Protein AF-A0A840UYN5-F1 (afdb_monomer)

Radius of gyration: 24.52 Å; Cα contacts (8 Å, |Δi|>4): 355; chains: 1; bounding box: 63×63×71 Å

Secondary structure (DSSP, 8-state):
---------------HHHHHHHHHTTS-------S------TT---TT--TTSS--HHHHHT--GGGHHHHHHHHHHHT-HHHHHHHHTT---HHHHHHHHHHHHHTT-HHHHHHHHHTS-GGGS-GGGGHHHHHHHHHH-SS--TTHHHHHHHHHTT-S-HHHHHHHHHHTT-HHHHHHHHTTS-GGG--HHHHHHHHHHHHSTTTHHHHHHHHHHHHHTT-S-GGGHHHHHHHHHS-SSPPHHHHHHHHHH-HHHHHHHHHHHHHHHHHHHHHHTT-HHHHHHHHTTS-GGGS-HHHHHHHHHHHHHTT-HHHHHHHHHHHHHHS-SHHHHHHHHHHHHS--

Nearest PDB structures (foldseek):
  5cd6-assembly1_A  TM=5.209E-01  e=1.303E+00  Parabacteroides distasonis ATCC 8503
  4abn-assembly2_B  TM=4.750E-01  e=2.986E+00  Mus musculus
  8amz-assembly1_N  TM=2.221E-01  e=8.970E-01  Spinacia oleracea
  4abn-assembly1_A  TM=4.839E-01  e=9.537E+00  Mus musculus
  7b9v-assembly1_S  TM=2.077E-01  e=3.113E+00  Saccharomyces cerevisiae

Sequence (344 aa):
MPDTRRGITFTLQAPTALVAGALLFCSGCSRKVPEQVESPLPGTSVVIASASGGVDRQRLETMLWQDIAPTAETTLSLGLISEVMAASDGSEASPCRYLRGLLELSSNHPEEASNEWAAIPLEDFPPDFLYAPWRVAESTAKDANRYTEPLTAAVTDNKTSPLVTARWHGGHGAFNRALSAYLKSDPAQWTPHELEQLRVMKLYQPLTSEVTRMVAGALKGGRIPKALQADFLQLLQAPAEPDKEQVTELLKSDPVVARAAVEGARRQLDLRQAFASDRFEDVVAQTRNLDTATATDETVLLAFLASTRTGEKDLASRWAEELLRRKPGSETETWIQNIQQSSP

Structure (mmCIF, N/CA/C/O backbone):
data_AF-A0A840UYN5-F1
#
_entry.id   AF-A0A840UYN5-F1
#
loop_
_atom_site.group_PDB
_atom_site.id
_atom_site.type_symbol
_atom_site.label_atom_id
_atom_site.label_alt_id
_atom_site.label_comp_id
_atom_site.label_asym_id
_atom_site.label_entity_id
_atom_site.label_seq_id
_atom_site.pdbx_PDB_ins_code
_atom_site.Cartn_x
_atom_site.Cartn_y
_atom_site.Cartn_z
_atom_site.occupancy
_atom_site.B_iso_or_equiv
_atom_site.auth_seq_id
_atom_site.auth_comp_id
_atom_site.auth_asym_id
_atom_site.auth_atom_id
_atom_site.pdbx_PDB_model_num
ATOM 1 N N . MET A 1 1 ? -13.144 44.974 -10.035 1.00 31.84 1 MET A N 1
ATOM 2 C CA . MET A 1 1 ? -12.369 44.087 -9.144 1.00 31.84 1 MET A CA 1
ATOM 3 C C . MET A 1 1 ? -12.531 42.675 -9.674 1.00 31.84 1 MET A C 1
ATOM 5 O O . MET A 1 1 ? -13.663 42.210 -9.663 1.00 31.84 1 MET A O 1
ATOM 9 N N . PRO A 1 2 ? -11.497 42.056 -10.266 1.00 28.17 2 PRO A N 1
ATOM 10 C CA . PRO A 1 2 ? -11.631 40.721 -10.822 1.00 28.17 2 PRO A CA 1
ATOM 11 C C . PRO A 1 2 ? -11.416 39.657 -9.742 1.00 28.17 2 PRO A C 1
ATOM 13 O O . PRO A 1 2 ? -10.522 39.760 -8.906 1.00 28.17 2 PRO A O 1
ATOM 16 N N . ASP A 1 3 ? -12.308 38.678 -9.798 1.00 25.08 3 ASP A N 1
ATOM 17 C CA . ASP A 1 3 ? -12.558 37.574 -8.881 1.00 25.08 3 ASP A CA 1
ATOM 18 C C . ASP A 1 3 ? -11.568 36.427 -9.173 1.00 25.08 3 ASP A C 1
ATOM 20 O O . ASP A 1 3 ? -11.586 35.826 -10.250 1.00 25.08 3 ASP A O 1
ATOM 24 N N . THR A 1 4 ? -10.643 36.147 -8.253 1.00 24.56 4 THR A N 1
ATOM 25 C CA . THR A 1 4 ? -9.627 35.088 -8.377 1.00 24.56 4 THR A CA 1
ATOM 26 C C . THR A 1 4 ? -10.181 33.741 -7.911 1.00 24.56 4 THR A C 1
ATOM 28 O O . THR A 1 4 ? -9.805 33.217 -6.865 1.00 24.56 4 THR A O 1
ATOM 31 N N . ARG A 1 5 ? -11.043 33.122 -8.725 1.00 25.53 5 ARG A N 1
ATOM 32 C CA . ARG A 1 5 ? -11.363 31.692 -8.600 1.00 25.53 5 ARG A CA 1
ATOM 33 C C . ARG A 1 5 ? -10.257 30.860 -9.250 1.00 25.53 5 ARG A C 1
ATOM 35 O O . ARG A 1 5 ? -10.289 30.598 -10.448 1.00 25.53 5 ARG A O 1
ATOM 42 N N . ARG A 1 6 ? -9.270 30.428 -8.461 1.00 24.75 6 ARG A N 1
ATOM 43 C CA . ARG A 1 6 ? -8.406 29.296 -8.832 1.00 24.75 6 ARG A CA 1
ATOM 44 C C . ARG A 1 6 ? -9.150 28.007 -8.496 1.00 24.75 6 ARG A C 1
ATOM 46 O O . ARG A 1 6 ? -9.040 27.496 -7.389 1.00 24.75 6 ARG A O 1
ATOM 53 N N . GLY A 1 7 ? -9.947 27.523 -9.446 1.00 21.52 7 GLY A N 1
ATOM 54 C CA . GLY A 1 7 ? -10.425 26.145 -9.428 1.00 21.52 7 GLY A CA 1
ATOM 55 C C . GLY A 1 7 ? -9.232 25.216 -9.624 1.00 21.52 7 GLY A C 1
ATOM 56 O O . GLY A 1 7 ? -8.509 25.340 -10.610 1.00 21.52 7 GLY A O 1
ATOM 57 N N . ILE A 1 8 ? -8.993 24.332 -8.659 1.00 22.98 8 ILE A N 1
ATOM 58 C CA . ILE A 1 8 ? -8.069 23.213 -8.818 1.00 22.98 8 ILE A CA 1
ATOM 59 C C . ILE A 1 8 ? -8.793 22.206 -9.708 1.00 22.98 8 ILE A C 1
ATOM 61 O O . ILE A 1 8 ? -9.722 21.528 -9.277 1.00 22.98 8 ILE A O 1
ATOM 65 N N . THR A 1 9 ? -8.417 22.169 -10.980 1.00 20.95 9 THR A N 1
ATOM 66 C CA . THR A 1 9 ? -8.881 21.163 -11.931 1.00 20.95 9 THR A CA 1
ATOM 67 C C . THR A 1 9 ? -8.265 19.823 -11.527 1.00 20.95 9 THR A C 1
ATOM 69 O O . THR A 1 9 ? -7.068 19.614 -11.709 1.00 20.95 9 THR A O 1
ATOM 72 N N . PHE A 1 10 ? -9.058 18.916 -10.955 1.00 24.14 10 PHE A N 1
ATOM 73 C CA . PHE A 1 10 ? -8.653 17.524 -10.763 1.00 24.14 10 PHE A CA 1
ATOM 74 C C . PHE A 1 10 ? -8.757 16.797 -12.104 1.00 24.14 10 PHE A C 1
ATOM 76 O O . PHE A 1 10 ? -9.784 16.224 -12.456 1.00 24.14 10 PHE A O 1
ATOM 83 N N . THR A 1 11 ? -7.687 16.845 -12.890 1.00 21.36 11 THR A N 1
ATOM 84 C CA . THR A 1 11 ? -7.495 15.896 -13.983 1.00 21.36 11 THR A CA 1
ATOM 85 C C . THR A 1 11 ? -7.096 14.552 -13.385 1.00 21.36 11 THR A C 1
ATOM 87 O O . THR A 1 11 ? -5.939 14.344 -13.026 1.00 21.36 11 THR A O 1
ATOM 90 N N . LEU A 1 12 ? -8.050 13.619 -13.325 1.00 25.14 12 LEU A N 1
ATOM 91 C CA . LEU A 1 12 ? -7.797 12.172 -13.317 1.00 25.14 12 LEU A CA 1
ATOM 92 C C . LEU A 1 12 ? -7.246 11.755 -14.692 1.00 25.14 12 LEU A C 1
ATOM 94 O O . LEU A 1 12 ? -7.850 11.026 -15.466 1.00 25.14 12 LEU A O 1
ATOM 98 N N . GLN A 1 13 ? -6.077 12.289 -15.007 1.00 23.64 13 GLN A N 1
ATOM 99 C CA . GLN A 1 13 ? -5.117 11.713 -15.922 1.00 23.64 13 GLN A CA 1
ATOM 100 C C . GLN A 1 13 ? -3.822 11.796 -15.137 1.00 23.64 13 GLN A C 1
ATOM 102 O O . GLN A 1 13 ? -3.178 12.843 -15.104 1.00 23.64 13 GLN A O 1
ATOM 107 N N . ALA A 1 14 ? -3.462 10.718 -14.439 1.00 28.73 14 ALA A N 1
ATOM 108 C CA . ALA A 1 14 ? -2.056 10.556 -14.117 1.00 28.73 14 ALA A CA 1
ATOM 109 C C . ALA A 1 14 ? -1.340 10.635 -15.472 1.00 28.73 14 ALA A C 1
ATOM 111 O O . ALA A 1 14 ? -1.681 9.833 -16.348 1.00 28.73 14 ALA A O 1
ATOM 112 N N . PRO A 1 15 ? -0.439 11.605 -15.713 1.00 27.06 15 PRO A N 1
ATOM 113 C CA . PRO A 1 15 ? 0.371 11.528 -16.908 1.00 27.06 15 PRO A CA 1
ATOM 114 C C . PRO A 1 15 ? 1.074 10.177 -16.807 1.00 27.06 15 PRO A C 1
ATOM 116 O O . PRO A 1 15 ? 1.688 9.850 -15.803 1.00 27.06 15 PRO A O 1
ATOM 119 N N . THR A 1 16 ? 0.898 9.342 -17.805 1.00 33.91 16 THR A N 1
ATOM 120 C CA . THR A 1 16 ? 1.504 8.017 -18.014 1.00 33.91 16 THR A CA 1
ATOM 121 C C . THR A 1 16 ? 3.008 7.989 -17.695 1.00 33.91 16 THR A C 1
ATOM 123 O O . THR A 1 16 ? 3.512 6.989 -17.192 1.00 33.91 16 THR A O 1
ATOM 126 N N . ALA A 1 17 ? 3.700 9.128 -17.813 1.00 26.16 17 ALA A N 1
ATOM 127 C CA . ALA A 1 17 ? 5.067 9.341 -17.324 1.00 26.16 17 ALA A CA 1
ATOM 128 C C . ALA A 1 17 ? 5.251 9.115 -15.799 1.00 26.16 17 ALA A C 1
ATOM 130 O O . ALA A 1 17 ? 6.277 8.605 -15.351 1.00 26.16 17 ALA A O 1
ATOM 131 N N . LEU A 1 18 ? 4.243 9.442 -14.988 1.00 31.08 18 LEU A N 1
ATOM 132 C CA . LEU A 1 18 ? 4.173 9.207 -13.540 1.00 31.08 18 LEU A CA 1
ATOM 133 C C . LEU A 1 18 ? 3.919 7.723 -13.211 1.00 31.08 18 LEU A C 1
ATOM 135 O O . LEU A 1 18 ? 4.379 7.238 -12.178 1.00 31.08 18 LEU A O 1
ATOM 139 N N . VAL A 1 19 ? 3.245 6.989 -14.108 1.00 33.78 19 VAL A N 1
ATOM 140 C CA . VAL A 1 19 ? 3.043 5.532 -14.014 1.00 33.78 19 VAL A CA 1
ATOM 141 C C . VAL A 1 19 ? 4.345 4.795 -14.323 1.00 33.78 19 VAL A C 1
ATOM 143 O O . VAL A 1 19 ? 4.725 3.914 -13.559 1.00 33.78 19 VAL A O 1
ATOM 146 N N . ALA A 1 20 ? 5.094 5.208 -15.350 1.00 31.33 20 ALA A N 1
ATOM 147 C CA . ALA A 1 20 ? 6.429 4.665 -15.610 1.00 31.33 20 ALA A CA 1
ATOM 148 C C . ALA A 1 20 ? 7.369 4.888 -14.410 1.00 31.33 20 ALA A C 1
ATOM 150 O O . ALA A 1 20 ? 7.979 3.940 -13.926 1.00 31.33 20 ALA A O 1
ATOM 151 N N . GLY A 1 21 ? 7.388 6.094 -13.827 1.00 34.78 21 GLY A N 1
ATOM 152 C CA . GLY A 1 21 ? 8.123 6.357 -12.585 1.00 34.78 21 GLY A CA 1
ATOM 153 C C . GLY A 1 21 ? 7.695 5.451 -11.420 1.00 34.78 21 GLY A C 1
ATOM 154 O O . GLY A 1 21 ? 8.543 4.877 -10.748 1.00 34.78 21 GLY A O 1
ATOM 155 N N . ALA A 1 22 ? 6.391 5.244 -11.206 1.00 38.53 22 ALA A N 1
ATOM 156 C CA . ALA A 1 22 ? 5.867 4.400 -10.124 1.00 38.53 22 ALA A CA 1
ATOM 157 C C . ALA A 1 22 ? 6.196 2.897 -10.266 1.00 38.53 22 ALA A C 1
ATOM 159 O O . ALA A 1 22 ? 6.280 2.181 -9.260 1.00 38.53 22 ALA A O 1
ATOM 160 N N . LEU A 1 23 ? 6.377 2.422 -11.501 1.00 39.91 23 LEU A N 1
ATOM 161 C CA . LEU A 1 23 ? 6.660 1.022 -11.832 1.00 39.91 23 LEU A CA 1
ATOM 162 C C . LEU A 1 23 ? 8.165 0.701 -11.880 1.00 39.91 23 LEU A C 1
ATOM 164 O O . LEU A 1 23 ? 8.542 -0.456 -11.710 1.00 39.91 23 LEU A O 1
ATOM 168 N N . LEU A 1 24 ? 9.026 1.711 -12.047 1.00 40.34 24 LEU A N 1
ATOM 169 C CA . LEU A 1 24 ? 10.481 1.546 -12.139 1.00 40.34 24 LEU A CA 1
ATOM 170 C C . LEU A 1 24 ? 11.203 1.428 -10.788 1.00 40.34 24 LEU A C 1
ATOM 172 O O . LEU A 1 24 ? 12.250 0.794 -10.722 1.00 40.34 24 LEU A O 1
ATOM 176 N N . PHE A 1 25 ? 10.641 1.934 -9.687 1.00 41.25 25 PHE A N 1
ATOM 177 C CA . PHE A 1 25 ? 11.298 1.894 -8.364 1.00 41.25 25 PHE A CA 1
ATOM 178 C C . PHE A 1 25 ? 11.241 0.532 -7.637 1.00 41.25 25 PHE A C 1
ATOM 180 O O . PHE A 1 25 ? 11.624 0.431 -6.471 1.00 41.25 25 PHE A O 1
ATOM 187 N N . CYS A 1 26 ? 10.799 -0.537 -8.306 1.00 33.84 26 CYS A N 1
ATOM 188 C CA . CYS A 1 26 ? 10.602 -1.855 -7.691 1.00 33.84 26 CYS A CA 1
ATOM 189 C C . CYS A 1 26 ? 11.858 -2.745 -7.605 1.00 33.84 26 CYS A C 1
ATOM 191 O O . CYS A 1 26 ? 11.755 -3.848 -7.080 1.00 33.84 26 CYS A O 1
ATOM 193 N N . SER A 1 27 ? 13.045 -2.313 -8.056 1.00 29.09 27 SER A N 1
ATOM 194 C CA . SER A 1 27 ? 14.267 -3.136 -7.939 1.00 29.09 27 SER A CA 1
ATOM 195 C C . SER A 1 27 ? 15.472 -2.310 -7.481 1.00 29.09 27 SER A C 1
ATOM 197 O O . SER A 1 27 ? 16.004 -1.521 -8.253 1.00 29.09 27 SER A O 1
ATOM 199 N N . GLY A 1 28 ? 15.941 -2.496 -6.241 1.00 27.25 28 GLY A N 1
ATOM 200 C CA . GLY A 1 28 ? 17.239 -1.947 -5.828 1.00 27.25 28 GLY A CA 1
ATOM 201 C C . GLY A 1 28 ? 17.453 -1.809 -4.323 1.00 27.25 28 GLY A C 1
ATOM 202 O O . GLY A 1 28 ? 16.774 -1.045 -3.646 1.00 27.25 28 GLY A O 1
ATOM 203 N N . CYS A 1 29 ? 18.429 -2.554 -3.811 1.00 26.95 29 CYS A N 1
ATOM 204 C CA . CYS A 1 29 ? 18.833 -2.634 -2.414 1.00 26.95 29 CYS A CA 1
ATOM 205 C C . CYS A 1 29 ? 19.407 -1.331 -1.823 1.00 26.95 29 CYS A C 1
ATOM 207 O O . CYS A 1 29 ? 20.210 -0.629 -2.430 1.00 26.95 29 CYS A O 1
ATOM 209 N N . SER A 1 30 ? 19.075 -1.130 -0.547 1.00 28.89 30 SER A N 1
ATOM 210 C CA . SER A 1 30 ? 19.711 -0.284 0.470 1.00 28.89 30 SER A CA 1
ATOM 211 C C . SER A 1 30 ? 21.231 -0.078 0.317 1.00 28.89 30 SER A C 1
ATOM 213 O O . SER A 1 30 ? 21.996 -1.038 0.416 1.00 28.89 30 SER A O 1
ATOM 215 N N . ARG A 1 31 ? 21.688 1.184 0.232 1.00 26.89 31 ARG A N 1
ATOM 216 C CA . ARG A 1 31 ? 22.972 1.635 0.807 1.00 26.89 31 ARG A CA 1
ATOM 217 C C . ARG A 1 31 ? 22.986 3.147 1.061 1.00 26.89 31 ARG A C 1
ATOM 219 O O . ARG A 1 31 ? 22.455 3.937 0.292 1.00 26.89 31 ARG A O 1
ATOM 226 N N . LYS A 1 32 ? 23.577 3.518 2.201 1.00 25.03 32 LYS A N 1
ATOM 227 C CA . LYS A 1 32 ? 23.778 4.891 2.688 1.00 25.03 32 LYS A CA 1
ATOM 228 C C . LYS A 1 32 ? 24.563 5.728 1.671 1.00 25.03 32 LYS A C 1
ATOM 230 O O . LYS A 1 32 ? 25.609 5.285 1.212 1.00 25.03 32 LYS A O 1
ATOM 235 N N . VAL A 1 33 ? 24.106 6.953 1.429 1.00 22.95 33 VAL A N 1
ATOM 236 C CA . VAL A 1 33 ? 24.881 8.012 0.768 1.00 22.95 33 VAL A CA 1
ATOM 237 C C . VAL A 1 33 ? 25.783 8.684 1.809 1.00 22.95 33 VAL A C 1
ATOM 239 O O . VAL A 1 33 ? 25.278 9.110 2.851 1.00 22.95 33 VAL A O 1
ATOM 242 N N . PRO A 1 34 ? 27.080 8.857 1.524 1.00 26.42 34 PRO A N 1
ATOM 243 C CA . PRO A 1 34 ? 27.739 10.124 1.761 1.00 26.42 34 PRO A CA 1
ATOM 244 C C . PRO A 1 34 ? 28.054 10.800 0.424 1.00 26.42 34 PRO A C 1
ATOM 246 O O . PRO A 1 34 ? 28.281 10.151 -0.594 1.00 26.42 34 PRO A O 1
ATOM 249 N N . GLU A 1 35 ? 28.002 12.126 0.449 1.00 34.88 35 GLU A N 1
ATOM 250 C CA . GLU A 1 35 ? 28.395 13.015 -0.637 1.00 34.88 35 GLU A CA 1
ATOM 251 C C . GLU A 1 35 ? 29.775 12.649 -1.190 1.00 34.88 35 GLU A C 1
ATOM 253 O O . GLU A 1 35 ? 30.764 12.751 -0.472 1.00 34.88 35 GLU A O 1
ATOM 258 N N . GLN A 1 36 ? 29.824 12.249 -2.460 1.00 25.36 36 GLN A N 1
ATOM 259 C CA . GLN A 1 36 ? 30.768 12.688 -3.494 1.00 25.36 36 GLN A CA 1
ATOM 260 C C . GLN A 1 36 ? 30.516 11.866 -4.765 1.00 25.36 36 GLN A C 1
ATOM 262 O O . GLN A 1 36 ? 30.138 10.698 -4.705 1.00 25.36 36 GLN A O 1
ATOM 267 N N . VAL A 1 37 ? 30.660 12.507 -5.925 1.00 36.03 37 VAL A N 1
ATOM 268 C CA . VAL A 1 37 ? 30.590 11.854 -7.236 1.00 36.03 37 VAL A CA 1
ATOM 269 C C . VAL A 1 37 ? 31.812 10.945 -7.361 1.00 36.03 37 VAL A C 1
ATOM 271 O O . VAL A 1 37 ? 32.874 11.392 -7.778 1.00 36.03 37 VAL A O 1
ATOM 274 N N . GLU A 1 38 ? 31.670 9.679 -6.981 1.00 26.67 38 GLU A N 1
ATOM 275 C CA . GLU A 1 38 ? 32.629 8.624 -7.295 1.00 26.67 38 GLU A CA 1
ATOM 276 C C . GLU A 1 38 ? 31.894 7.408 -7.869 1.00 26.67 38 GLU A C 1
ATOM 278 O O . GLU A 1 38 ? 30.815 7.032 -7.418 1.00 26.67 38 GLU A O 1
ATOM 283 N N . SER A 1 39 ? 32.502 6.874 -8.927 1.00 27.05 39 SER A N 1
ATOM 284 C CA . SER A 1 39 ? 32.197 5.704 -9.756 1.00 27.05 39 SER A CA 1
ATOM 285 C C . SER A 1 39 ? 31.177 4.680 -9.221 1.00 27.05 39 SER A C 1
ATOM 287 O O . SER A 1 39 ? 31.225 4.311 -8.046 1.00 27.05 39 SER A O 1
ATOM 289 N N . PRO A 1 40 ? 30.318 4.108 -10.094 1.00 29.34 40 PRO A N 1
ATOM 290 C CA . PRO A 1 40 ? 29.371 3.074 -9.691 1.00 29.34 40 PRO A CA 1
ATOM 291 C C . PRO A 1 40 ? 30.101 1.877 -9.062 1.00 29.34 40 PRO A C 1
ATOM 293 O O . PRO A 1 40 ? 31.088 1.371 -9.599 1.00 29.34 40 PRO A O 1
ATOM 296 N N . LEU A 1 41 ? 29.602 1.439 -7.902 1.00 27.94 41 LEU A N 1
ATOM 297 C CA . LEU A 1 41 ? 30.060 0.239 -7.201 1.00 27.94 41 LEU A CA 1
ATOM 298 C C . LEU A 1 41 ? 30.049 -0.983 -8.146 1.00 27.94 41 LEU A C 1
ATOM 300 O O . LEU A 1 41 ? 29.126 -1.124 -8.953 1.00 27.94 41 LEU A O 1
ATOM 304 N N . PRO A 1 42 ? 31.012 -1.913 -8.018 1.00 30.62 42 PRO A N 1
ATOM 305 C CA . PRO A 1 42 ? 31.050 -3.115 -8.836 1.00 30.62 42 PRO A CA 1
ATOM 306 C C . PRO A 1 42 ? 29.911 -4.043 -8.396 1.00 30.62 42 PRO A C 1
ATOM 308 O O . PRO A 1 42 ? 29.960 -4.631 -7.316 1.00 30.62 42 PRO A O 1
ATOM 311 N N . GLY A 1 43 ? 28.859 -4.128 -9.211 1.00 33.84 43 GLY A N 1
ATOM 312 C CA . GLY A 1 43 ? 27.726 -5.031 -8.984 1.00 33.84 43 GLY A CA 1
ATOM 313 C C . GLY A 1 43 ? 26.436 -4.659 -9.719 1.00 33.84 43 GLY A C 1
ATOM 314 O O . GLY A 1 43 ? 25.667 -5.552 -10.050 1.00 33.84 43 GLY A O 1
ATOM 315 N N . THR A 1 44 ? 26.215 -3.381 -10.036 1.00 38.34 44 THR A N 1
ATOM 316 C CA . THR A 1 44 ? 25.058 -2.921 -10.825 1.00 38.34 44 THR A CA 1
ATOM 317 C C . THR A 1 44 ? 25.537 -2.581 -12.231 1.00 38.34 44 THR A C 1
ATOM 319 O O . THR A 1 44 ? 26.070 -1.500 -12.480 1.00 38.34 44 THR A O 1
ATOM 322 N N . SER A 1 45 ? 25.429 -3.536 -13.153 1.00 49.66 45 SER A N 1
ATOM 323 C CA . SER A 1 45 ? 25.825 -3.308 -14.543 1.00 49.66 45 SER A CA 1
ATOM 324 C C . SER A 1 45 ? 24.715 -2.545 -15.251 1.00 49.66 45 SER A C 1
ATOM 326 O O . SER A 1 45 ? 23.783 -3.144 -15.770 1.00 49.66 45 SER A O 1
ATOM 328 N N . VAL A 1 46 ? 24.809 -1.217 -15.285 1.00 58.31 46 VAL A N 1
ATOM 329 C CA . VAL A 1 46 ? 23.978 -0.418 -16.190 1.00 58.31 46 VAL A CA 1
ATOM 330 C C . VAL A 1 46 ? 24.286 -0.866 -17.621 1.00 58.31 46 VAL A C 1
ATOM 332 O O . VAL A 1 46 ? 25.406 -0.701 -18.113 1.00 58.31 46 VAL A O 1
ATOM 335 N N . VAL A 1 47 ? 23.291 -1.472 -18.270 1.00 60.47 47 VAL A N 1
ATOM 336 C CA . VAL A 1 47 ? 23.415 -2.156 -19.569 1.00 60.47 47 VAL A CA 1
ATOM 337 C C . VAL A 1 47 ? 23.814 -1.191 -20.696 1.00 60.47 47 VAL A C 1
ATOM 339 O O . VAL A 1 47 ? 24.459 -1.588 -21.662 1.00 60.47 47 VAL A O 1
ATOM 342 N N . ILE A 1 48 ? 23.511 0.099 -20.530 1.00 59.72 48 ILE A N 1
ATOM 343 C CA . ILE A 1 48 ? 23.620 1.143 -21.563 1.00 59.72 48 ILE A CA 1
ATOM 344 C C . ILE A 1 48 ? 25.033 1.753 -21.656 1.00 59.72 48 ILE A C 1
ATOM 346 O O . ILE A 1 48 ? 25.339 2.468 -22.605 1.00 59.72 48 ILE A O 1
ATOM 350 N N . ALA A 1 49 ? 25.943 1.453 -20.724 1.00 52.16 49 ALA A N 1
ATOM 351 C CA . ALA A 1 49 ? 27.301 1.994 -20.772 1.00 52.16 49 ALA A CA 1
ATOM 352 C C . ALA A 1 49 ? 28.241 1.097 -21.602 1.00 52.16 49 ALA A C 1
ATOM 354 O O . ALA A 1 49 ? 28.917 0.218 -21.059 1.00 52.16 49 ALA A O 1
ATOM 355 N N . SER A 1 50 ? 28.308 1.329 -22.917 1.00 46.41 50 SER A N 1
ATOM 356 C CA . SER A 1 50 ? 29.468 0.924 -23.726 1.00 46.41 50 SER A CA 1
ATOM 357 C C . SER A 1 50 ? 30.518 2.046 -23.750 1.00 46.41 50 SER A C 1
ATOM 359 O O . SER A 1 50 ? 30.188 3.230 -23.664 1.00 46.41 50 SER A O 1
ATOM 361 N N . ALA A 1 51 ? 31.802 1.692 -23.876 1.00 41.22 51 ALA A N 1
ATOM 362 C CA . ALA A 1 51 ? 32.933 2.635 -23.890 1.00 41.22 51 ALA A CA 1
ATOM 363 C C . ALA A 1 51 ? 32.903 3.653 -25.058 1.00 41.22 51 ALA A C 1
ATOM 365 O O . 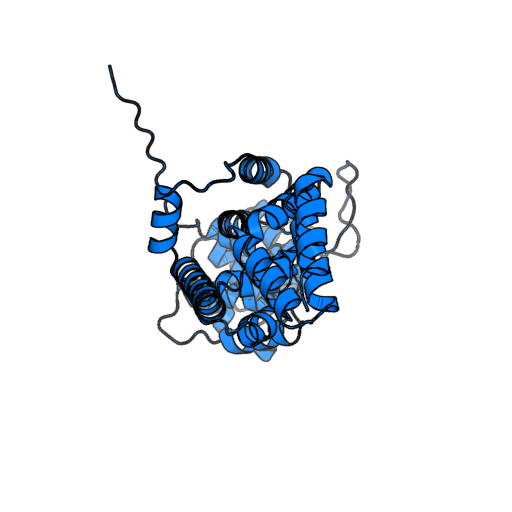ALA A 1 51 ? 33.701 4.586 -25.085 1.00 41.22 51 ALA A O 1
ATOM 366 N N . SER A 1 52 ? 31.985 3.480 -26.013 1.00 42.12 52 SER A N 1
ATOM 367 C CA . SER A 1 52 ? 31.754 4.337 -27.180 1.00 42.12 52 SER A CA 1
ATOM 368 C C . SER A 1 52 ? 30.481 5.192 -27.079 1.00 42.12 52 SER A C 1
ATOM 370 O O . SER A 1 52 ? 30.155 5.893 -28.034 1.00 42.12 52 SER A O 1
ATOM 372 N N . GLY A 1 53 ? 29.763 5.162 -25.949 1.00 51.53 53 GLY A N 1
ATOM 373 C CA . GLY A 1 53 ? 28.565 5.982 -25.724 1.00 51.53 53 GLY A CA 1
ATOM 374 C C . GLY A 1 53 ? 27.303 5.506 -26.457 1.00 51.53 53 GLY A C 1
ATOM 375 O O . GLY A 1 53 ? 26.343 6.264 -26.549 1.00 51.53 53 GLY A O 1
ATOM 376 N N . GLY A 1 54 ? 27.296 4.2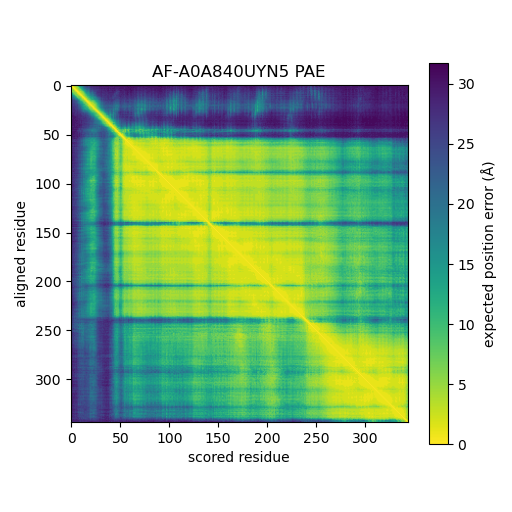76 -26.985 1.00 62.59 54 GLY A N 1
ATOM 377 C CA . GLY A 1 54 ? 26.139 3.674 -27.657 1.00 62.59 54 GLY A CA 1
ATOM 378 C C . GLY A 1 54 ? 25.397 2.651 -26.794 1.00 62.59 54 GLY A C 1
ATOM 379 O O . GLY A 1 54 ? 25.975 2.066 -25.874 1.00 62.59 54 GLY A O 1
ATOM 380 N N . VAL A 1 55 ? 24.133 2.398 -27.140 1.00 76.31 55 VAL A N 1
ATOM 381 C CA . VAL A 1 55 ? 23.313 1.331 -26.552 1.00 76.31 55 VAL A CA 1
ATOM 382 C C . VAL A 1 55 ? 23.840 -0.036 -27.000 1.00 76.31 55 VAL A C 1
ATOM 384 O O . VAL A 1 55 ? 23.971 -0.299 -28.195 1.00 76.31 55 VAL A O 1
ATOM 387 N N . ASP A 1 56 ? 24.133 -0.917 -26.043 1.00 81.31 56 ASP A N 1
ATOM 388 C CA . ASP A 1 56 ? 24.631 -2.267 -26.313 1.00 81.31 56 ASP A CA 1
ATOM 389 C C . ASP A 1 56 ? 23.475 -3.269 -26.454 1.00 81.31 56 ASP A C 1
ATOM 391 O O . ASP A 1 56 ? 22.900 -3.740 -25.468 1.00 81.31 56 ASP A O 1
ATOM 395 N N . ARG A 1 57 ? 23.151 -3.613 -27.705 1.00 83.19 57 ARG A N 1
ATOM 396 C CA . ARG A 1 57 ? 22.117 -4.601 -28.043 1.00 83.19 57 ARG A CA 1
ATOM 397 C C . ARG A 1 57 ? 22.363 -5.963 -27.392 1.00 83.19 57 ARG A C 1
ATOM 399 O O . ARG A 1 57 ? 21.426 -6.556 -26.868 1.00 83.19 57 ARG A O 1
ATOM 406 N N . GLN A 1 58 ? 23.601 -6.455 -27.398 1.00 83.56 58 GLN A N 1
ATOM 407 C CA . GLN A 1 58 ? 23.900 -7.788 -26.877 1.00 83.56 58 GLN A CA 1
ATOM 408 C C . GLN A 1 58 ? 23.637 -7.847 -25.370 1.00 83.56 58 GLN A C 1
ATOM 410 O O . GLN A 1 58 ? 23.077 -8.822 -24.874 1.00 83.56 58 GLN A O 1
ATOM 415 N N . ARG A 1 59 ? 23.980 -6.780 -24.640 1.00 84.44 59 ARG A N 1
ATOM 416 C CA . ARG A 1 59 ? 23.706 -6.716 -23.199 1.00 84.44 59 ARG A CA 1
ATOM 417 C C . ARG A 1 59 ? 22.214 -6.558 -22.894 1.00 84.44 59 ARG A C 1
ATOM 419 O O . ARG A 1 59 ? 21.772 -7.089 -21.880 1.00 84.44 59 ARG A O 1
ATOM 426 N N . LEU A 1 60 ? 21.441 -5.890 -23.758 1.00 86.50 60 LEU A N 1
ATOM 427 C CA . LEU A 1 60 ? 19.975 -5.840 -23.652 1.00 86.50 60 LEU A CA 1
ATOM 428 C C . LEU A 1 60 ? 19.332 -7.217 -23.882 1.00 86.50 60 LEU A C 1
ATOM 430 O O . LEU A 1 60 ? 18.376 -7.564 -23.192 1.00 86.50 60 LEU A O 1
ATOM 434 N N . GLU A 1 61 ? 19.852 -8.011 -24.819 1.00 86.94 61 GLU A N 1
ATOM 435 C CA . GLU A 1 61 ? 19.368 -9.371 -25.106 1.00 86.94 61 GLU A CA 1
ATOM 436 C C . GLU A 1 61 ? 19.697 -10.366 -23.979 1.00 86.94 61 GLU A C 1
ATOM 438 O O . GLU A 1 61 ? 18.932 -11.298 -23.738 1.00 86.94 61 GLU A O 1
ATOM 443 N N . THR A 1 62 ? 20.792 -10.153 -23.242 1.00 88.62 62 THR A N 1
ATOM 444 C CA . THR A 1 62 ? 21.187 -10.987 -22.089 1.00 88.62 62 THR A CA 1
ATOM 445 C C . THR A 1 62 ? 20.841 -10.368 -20.730 1.00 88.62 62 THR A C 1
ATOM 447 O O . THR A 1 62 ? 21.393 -10.781 -19.709 1.00 88.62 62 THR A O 1
ATOM 450 N N . MET A 1 63 ? 19.993 -9.338 -20.706 1.00 90.25 63 MET A N 1
ATOM 451 C CA . MET A 1 63 ? 19.658 -8.590 -19.494 1.00 90.25 63 MET A CA 1
ATOM 452 C C . MET A 1 63 ? 18.914 -9.466 -18.481 1.00 90.25 63 MET A C 1
ATOM 454 O O . MET A 1 63 ? 18.034 -10.246 -18.846 1.00 90.25 63 MET A O 1
ATOM 458 N N . LEU A 1 64 ? 19.225 -9.303 -17.194 1.00 92.56 64 LEU A N 1
ATOM 459 C CA . LEU A 1 64 ? 18.505 -9.971 -16.112 1.00 92.56 64 LEU A CA 1
ATOM 460 C C . LEU A 1 64 ? 17.378 -9.079 -15.578 1.00 92.56 64 LEU A C 1
ATOM 462 O O . LEU A 1 64 ? 17.435 -7.855 -15.661 1.00 92.56 64 LEU A O 1
ATOM 466 N N . TRP A 1 65 ? 16.367 -9.683 -14.948 1.00 92.12 65 TRP A N 1
ATOM 467 C CA . TRP A 1 65 ? 15.231 -8.954 -14.363 1.00 92.12 65 TRP A CA 1
ATOM 468 C C . TRP A 1 65 ? 15.653 -7.832 -13.398 1.00 92.12 65 TRP A C 1
ATOM 470 O O . TRP A 1 65 ? 15.094 -6.739 -13.423 1.00 92.12 65 TRP A O 1
ATOM 480 N N . GLN A 1 66 ? 16.687 -8.071 -12.589 1.00 88.31 66 GLN A N 1
ATOM 481 C CA . GLN A 1 66 ? 17.231 -7.097 -11.634 1.00 88.31 66 GLN A CA 1
ATOM 482 C C . GLN A 1 66 ? 17.864 -5.856 -12.289 1.00 88.31 66 GLN A C 1
ATOM 484 O O . GLN A 1 66 ? 17.994 -4.823 -11.635 1.00 88.31 66 GLN A O 1
ATOM 489 N N . ASP A 1 67 ? 18.237 -5.946 -13.568 1.00 88.50 67 ASP A N 1
ATOM 490 C CA . ASP A 1 67 ? 18.881 -4.860 -14.307 1.00 88.50 67 ASP A CA 1
ATOM 491 C C . ASP A 1 67 ? 17.856 -3.933 -14.983 1.00 88.50 67 ASP A C 1
ATOM 493 O O . ASP A 1 67 ? 18.219 -2.850 -15.439 1.00 88.50 67 ASP A O 1
ATOM 497 N N . ILE A 1 68 ? 16.571 -4.309 -15.027 1.00 90.88 68 ILE A N 1
ATOM 498 C CA . ILE A 1 68 ? 15.514 -3.551 -15.716 1.00 90.88 68 ILE A CA 1
ATOM 499 C C . ILE A 1 68 ? 15.357 -2.147 -15.131 1.00 90.88 68 ILE A C 1
ATOM 501 O O . ILE A 1 68 ? 15.427 -1.168 -15.870 1.00 90.88 68 ILE A O 1
ATOM 505 N N . ALA A 1 69 ? 15.152 -2.036 -13.816 1.00 84.69 69 ALA A N 1
ATOM 506 C CA . ALA A 1 69 ? 14.947 -0.752 -13.146 1.00 84.69 69 ALA A CA 1
ATOM 507 C C . ALA A 1 69 ? 16.116 0.233 -13.355 1.00 84.69 69 ALA A C 1
ATOM 509 O O . ALA A 1 69 ? 15.865 1.328 -13.866 1.00 84.69 69 ALA A O 1
ATOM 510 N N . PRO A 1 70 ? 17.385 -0.127 -13.055 1.00 82.62 70 PRO A N 1
ATOM 511 C CA . PRO A 1 70 ? 18.504 0.793 -13.266 1.00 82.62 70 PRO A CA 1
ATOM 512 C C . PRO A 1 70 ? 18.728 1.116 -14.751 1.00 82.62 70 PRO A C 1
ATOM 514 O O . PRO A 1 70 ? 19.131 2.232 -15.089 1.00 82.62 70 PRO A O 1
ATOM 517 N N . THR A 1 71 ? 18.445 0.171 -15.653 1.00 86.00 71 THR A N 1
ATOM 518 C CA . THR A 1 71 ? 18.544 0.391 -17.104 1.00 86.00 71 THR A CA 1
ATOM 519 C C . THR A 1 71 ? 17.491 1.385 -17.582 1.00 86.00 71 THR A C 1
ATOM 521 O O . THR A 1 71 ? 17.824 2.327 -18.300 1.00 86.00 71 THR A O 1
ATOM 524 N N . ALA A 1 72 ? 16.241 1.244 -17.151 1.00 87.50 72 ALA A N 1
ATOM 525 C CA . ALA A 1 72 ? 15.180 2.181 -17.490 1.00 87.50 72 ALA A CA 1
ATOM 526 C C . ALA A 1 72 ? 15.431 3.580 -16.907 1.00 87.50 72 ALA A C 1
ATOM 528 O O . ALA A 1 72 ? 15.304 4.564 -17.627 1.00 87.50 72 ALA A O 1
ATOM 529 N N . GLU A 1 73 ? 15.853 3.686 -15.643 1.00 82.62 73 GLU A N 1
ATOM 530 C CA . GLU A 1 73 ? 16.204 4.972 -15.023 1.00 82.62 73 GLU A CA 1
ATOM 531 C C . GLU A 1 73 ? 17.326 5.678 -15.799 1.00 82.62 73 GLU A C 1
ATOM 533 O O . GLU A 1 73 ? 17.229 6.866 -16.126 1.00 82.62 73 GLU A O 1
ATOM 538 N N . THR A 1 74 ? 18.368 4.932 -16.174 1.00 82.75 74 THR A N 1
ATOM 539 C CA . THR A 1 74 ? 19.455 5.469 -17.002 1.00 82.75 74 THR A CA 1
ATOM 540 C C . THR A 1 74 ? 18.945 5.890 -18.383 1.00 82.75 74 THR A C 1
ATOM 542 O O . THR A 1 74 ? 19.277 6.974 -18.854 1.00 82.75 74 THR A O 1
ATOM 545 N N . THR A 1 75 ? 18.095 5.076 -19.018 1.00 85.25 75 THR A N 1
ATOM 546 C CA . THR A 1 75 ? 17.495 5.395 -20.326 1.00 85.25 75 THR A CA 1
ATOM 547 C C . THR A 1 75 ? 16.738 6.719 -20.276 1.00 85.25 75 THR A C 1
ATOM 549 O O . THR A 1 75 ? 16.943 7.584 -21.125 1.00 85.25 75 THR A O 1
ATOM 552 N N . LEU A 1 76 ? 15.888 6.894 -19.261 1.00 84.06 76 LEU A N 1
ATOM 553 C CA . LEU A 1 76 ? 15.056 8.083 -19.092 1.00 84.06 76 LEU A CA 1
ATOM 554 C C . LEU A 1 76 ? 15.887 9.326 -18.771 1.00 84.06 76 LEU A C 1
ATOM 556 O O . LEU A 1 76 ? 15.672 10.378 -19.366 1.00 84.06 76 LEU A O 1
ATOM 560 N N . SER A 1 77 ? 16.851 9.210 -17.856 1.00 80.00 77 SER A N 1
ATOM 561 C CA . SER A 1 77 ? 17.707 10.335 -17.450 1.00 80.00 77 SER A CA 1
ATOM 562 C C . SER A 1 77 ? 18.621 10.836 -18.568 1.00 80.00 77 SER A C 1
ATOM 564 O O . SER A 1 77 ? 18.904 12.031 -18.631 1.00 80.00 77 SER A O 1
ATOM 566 N N . LEU A 1 78 ? 19.054 9.945 -19.463 1.00 83.06 78 LEU A N 1
ATOM 567 C CA . LEU A 1 78 ? 19.881 10.291 -20.619 1.00 83.06 78 LEU A CA 1
ATOM 568 C C . LEU A 1 78 ? 19.065 10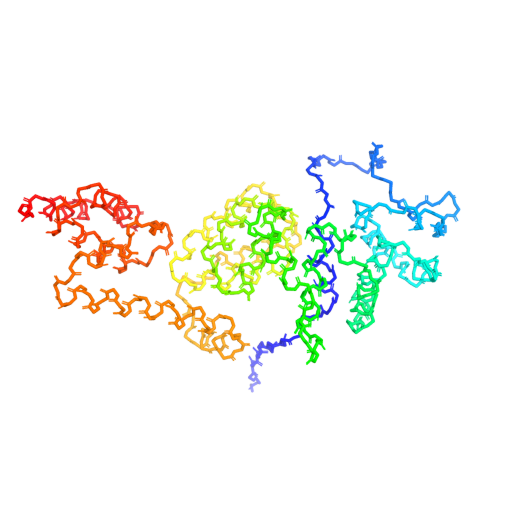.606 -21.883 1.00 83.06 78 LEU A C 1
ATOM 570 O O . LEU A 1 78 ? 19.649 11.006 -22.886 1.00 83.06 78 LEU A O 1
ATOM 574 N N . GLY A 1 79 ? 17.738 10.440 -21.853 1.00 84.31 79 GLY A N 1
ATOM 575 C CA . GLY A 1 79 ? 16.869 10.680 -23.008 1.00 84.31 79 GLY A CA 1
ATOM 576 C C . GLY A 1 79 ? 17.067 9.688 -24.160 1.00 84.31 79 GLY A C 1
ATOM 577 O O . GLY A 1 79 ? 16.821 10.046 -25.304 1.00 84.31 79 GLY A O 1
ATOM 578 N N . LEU A 1 80 ? 17.497 8.456 -23.866 1.00 87.94 80 LEU A N 1
ATOM 579 C CA . LEU A 1 80 ? 17.891 7.435 -24.851 1.00 87.94 80 LEU A CA 1
ATOM 580 C C . LEU A 1 80 ? 16.758 6.464 -25.226 1.00 87.94 80 LEU A C 1
ATOM 582 O O . LEU A 1 80 ? 17.010 5.313 -25.585 1.00 87.94 80 LEU A O 1
ATOM 586 N N . ILE A 1 81 ? 15.498 6.877 -25.061 1.00 87.81 81 ILE A N 1
ATOM 587 C CA . ILE A 1 81 ? 14.338 5.988 -25.242 1.00 87.81 81 ILE A CA 1
ATOM 588 C C . ILE A 1 81 ? 14.340 5.393 -26.654 1.00 87.81 81 ILE A C 1
ATOM 590 O O . ILE A 1 81 ? 14.285 4.175 -26.802 1.00 87.81 81 ILE A O 1
ATOM 594 N N . SER A 1 82 ? 14.459 6.234 -27.683 1.00 88.25 82 SER A N 1
ATOM 595 C CA . SER A 1 82 ? 14.418 5.811 -29.088 1.00 88.25 82 SER A CA 1
ATOM 596 C C . SER A 1 82 ? 15.552 4.846 -29.436 1.00 88.25 82 SER A C 1
ATOM 598 O O . SER A 1 82 ? 15.340 3.862 -30.139 1.00 88.25 82 SER A O 1
ATOM 600 N N . GLU A 1 83 ? 16.754 5.102 -28.927 1.00 88.88 83 GLU A N 1
ATOM 601 C CA . GLU A 1 83 ? 17.945 4.291 -29.156 1.00 88.88 83 GLU A CA 1
ATOM 602 C C . GLU A 1 83 ? 17.827 2.925 -28.480 1.00 88.88 83 GLU A C 1
ATOM 604 O O . GLU A 1 83 ? 18.173 1.910 -29.084 1.00 88.88 83 GLU A O 1
ATOM 609 N N . VAL A 1 84 ? 17.312 2.879 -27.247 1.00 88.81 84 VAL A N 1
ATOM 610 C CA . VAL A 1 84 ? 17.087 1.620 -26.525 1.00 88.81 84 VAL A CA 1
ATOM 611 C C . VAL A 1 84 ? 15.960 0.816 -27.161 1.00 88.81 84 VAL A C 1
ATOM 613 O O . VAL A 1 84 ? 16.114 -0.393 -27.337 1.00 88.81 84 VAL A O 1
ATOM 616 N N . MET A 1 85 ? 14.873 1.463 -27.581 1.00 89.75 85 MET A N 1
ATOM 617 C CA . MET A 1 85 ? 13.783 0.810 -28.311 1.00 89.75 85 MET A CA 1
ATOM 618 C C . MET A 1 85 ? 14.273 0.227 -29.643 1.00 89.75 85 MET A C 1
ATOM 620 O O . MET A 1 85 ? 14.027 -0.942 -29.922 1.00 89.75 85 MET A O 1
ATOM 624 N N . ALA A 1 86 ? 15.058 0.980 -30.421 1.00 88.81 86 ALA A N 1
ATOM 625 C CA . ALA A 1 86 ? 15.626 0.496 -31.680 1.00 88.81 86 ALA A CA 1
ATOM 626 C C . ALA A 1 86 ? 16.640 -0.645 -31.479 1.00 88.81 86 ALA A C 1
ATOM 628 O O . ALA A 1 86 ? 16.661 -1.605 -32.246 1.00 88.81 86 ALA A O 1
ATOM 629 N N . ALA A 1 87 ? 17.487 -0.566 -30.448 1.00 87.31 87 ALA A N 1
ATOM 630 C CA . ALA A 1 87 ? 18.483 -1.598 -30.162 1.00 87.31 87 ALA A CA 1
ATOM 631 C C . ALA A 1 87 ? 17.865 -2.893 -29.615 1.00 87.31 87 ALA A C 1
ATOM 633 O O . ALA A 1 87 ? 18.425 -3.967 -29.825 1.00 87.31 87 ALA A O 1
ATOM 634 N N . SER A 1 88 ? 16.733 -2.792 -28.916 1.00 88.75 88 SER A N 1
ATOM 635 C CA . SER A 1 88 ? 15.990 -3.938 -28.384 1.00 88.75 88 SER A CA 1
ATOM 636 C C . SER A 1 88 ? 14.965 -4.505 -29.365 1.00 88.75 88 SER A C 1
ATOM 638 O O . SER A 1 88 ? 14.348 -5.525 -29.055 1.00 88.75 88 SER A O 1
ATOM 640 N N . ASP A 1 89 ? 14.774 -3.893 -30.536 1.00 86.88 89 ASP A N 1
ATOM 641 C CA . ASP A 1 89 ? 13.806 -4.354 -31.530 1.00 86.88 89 ASP A CA 1
ATOM 642 C C . ASP A 1 89 ? 14.101 -5.794 -31.995 1.00 86.88 89 ASP A C 1
ATOM 644 O O . ASP A 1 89 ? 15.246 -6.194 -32.238 1.00 86.88 89 ASP A O 1
ATOM 648 N N . GLY A 1 90 ? 13.045 -6.607 -32.063 1.00 81.75 90 GLY A N 1
ATOM 649 C CA . GLY A 1 90 ? 13.125 -8.036 -32.378 1.00 81.75 90 GLY A CA 1
ATOM 650 C C . GLY A 1 90 ? 13.732 -8.939 -31.291 1.00 81.75 90 GLY A C 1
ATOM 651 O O . GLY A 1 90 ? 13.848 -10.141 -31.519 1.00 81.75 90 GLY A O 1
ATOM 652 N N . SER A 1 91 ? 14.113 -8.414 -30.119 1.00 87.94 91 SER A N 1
ATOM 653 C CA . SER A 1 91 ? 14.513 -9.257 -28.983 1.00 87.94 91 SER A CA 1
ATOM 654 C C . SER A 1 91 ? 13.315 -10.020 -28.410 1.00 87.94 91 SER A C 1
ATOM 656 O O . SER A 1 91 ? 12.267 -9.433 -28.123 1.00 87.94 91 SER A O 1
ATOM 658 N N . GLU A 1 92 ? 13.501 -11.324 -28.205 1.00 89.81 92 GLU A N 1
ATOM 659 C CA . GLU A 1 92 ? 12.523 -12.221 -27.578 1.00 89.81 92 GLU A CA 1
ATOM 660 C C . GLU A 1 92 ? 12.758 -12.411 -26.072 1.00 89.81 92 GLU A C 1
ATOM 662 O O . GLU A 1 92 ? 11.957 -13.052 -25.396 1.00 89.81 92 GLU A O 1
ATOM 667 N N . ALA A 1 93 ? 13.844 -11.861 -25.520 1.00 92.94 93 ALA A N 1
ATOM 668 C CA . ALA A 1 93 ? 14.175 -12.039 -24.111 1.00 92.94 93 ALA A CA 1
ATOM 669 C C . ALA A 1 93 ? 13.150 -11.333 -23.206 1.00 92.94 93 ALA A C 1
ATOM 671 O O . ALA A 1 93 ? 12.982 -10.114 -23.283 1.00 92.94 93 ALA A O 1
ATOM 672 N N . SER A 1 94 ? 12.514 -12.083 -22.301 1.00 95.75 94 SER A N 1
ATOM 673 C CA . SER A 1 94 ? 11.445 -11.595 -21.416 1.00 95.75 94 SER A CA 1
ATOM 674 C C . SER A 1 94 ? 11.813 -10.317 -20.631 1.00 95.75 94 SER A C 1
ATOM 676 O O . SER A 1 94 ? 11.036 -9.362 -20.677 1.00 95.75 94 SER A O 1
ATOM 678 N N . PRO A 1 95 ? 13.008 -10.190 -20.009 1.00 95.00 95 PRO A N 1
ATOM 679 C CA . PRO A 1 95 ? 13.422 -8.938 -19.363 1.00 95.00 95 PRO A CA 1
ATOM 680 C C . PRO A 1 95 ? 13.520 -7.742 -20.322 1.00 95.00 95 PRO A C 1
ATOM 682 O O . PRO A 1 95 ? 13.174 -6.617 -19.964 1.00 95.00 95 PRO A O 1
ATOM 685 N N . CYS A 1 96 ? 13.980 -7.983 -21.551 1.00 93.94 96 CYS A N 1
ATOM 686 C CA . CYS A 1 96 ? 14.132 -6.965 -22.588 1.00 93.94 96 CYS A CA 1
ATOM 687 C C . CYS A 1 96 ? 12.764 -6.474 -23.081 1.00 93.94 96 CYS A C 1
ATOM 689 O O . CYS A 1 96 ? 12.510 -5.271 -23.099 1.00 93.94 96 CYS A O 1
ATOM 691 N N . ARG A 1 97 ? 11.841 -7.405 -23.361 1.00 95.19 97 ARG A N 1
ATOM 692 C CA . ARG A 1 97 ? 10.431 -7.103 -23.665 1.00 95.19 97 ARG A CA 1
ATOM 693 C C . ARG A 1 97 ? 9.779 -6.304 -22.539 1.00 95.19 97 ARG A C 1
ATOM 695 O O . ARG A 1 97 ? 9.089 -5.316 -22.784 1.00 95.19 97 ARG A O 1
ATOM 702 N N . TYR A 1 98 ? 10.053 -6.680 -21.290 1.00 95.81 98 TYR A N 1
ATOM 703 C CA . TYR A 1 98 ? 9.519 -5.965 -20.141 1.00 95.81 98 TYR A CA 1
ATOM 704 C C . TYR A 1 98 ? 10.011 -4.515 -20.071 1.00 95.81 98 TYR A C 1
ATOM 706 O O . TYR A 1 98 ? 9.204 -3.608 -19.857 1.00 95.81 98 TYR A O 1
ATOM 714 N N . LEU A 1 99 ? 11.312 -4.290 -20.291 1.00 94.69 99 LEU A N 1
ATOM 715 C CA . LEU A 1 99 ? 11.899 -2.953 -20.387 1.00 94.69 99 LEU A CA 1
ATOM 716 C C . LEU A 1 99 ? 11.265 -2.135 -21.517 1.00 94.69 99 LEU A C 1
ATOM 718 O O . LEU A 1 99 ? 10.908 -0.986 -21.270 1.00 94.69 99 LEU A O 1
ATOM 722 N N . ARG A 1 100 ? 11.061 -2.709 -22.712 1.00 94.38 100 ARG A N 1
ATOM 723 C CA . ARG A 1 100 ? 10.354 -2.015 -23.805 1.00 94.38 100 ARG A CA 1
ATOM 724 C C . ARG A 1 100 ? 8.970 -1.552 -23.369 1.00 94.38 100 ARG A C 1
ATOM 726 O O . ARG A 1 100 ? 8.650 -0.381 -23.533 1.00 94.38 100 ARG A O 1
ATOM 733 N N . GLY A 1 101 ? 8.195 -2.412 -22.706 1.00 94.06 101 GLY A N 1
ATOM 734 C CA . GLY A 1 101 ? 6.884 -2.015 -22.187 1.00 94.06 101 GLY A CA 1
ATOM 735 C C . GLY A 1 101 ? 6.945 -0.856 -21.179 1.00 94.06 101 GLY A C 1
ATOM 736 O O . GLY A 1 101 ? 6.111 0.047 -21.218 1.00 94.06 101 GLY A O 1
ATOM 737 N N . LEU A 1 102 ? 7.969 -0.801 -20.319 1.00 93.50 102 LEU A N 1
ATOM 738 C CA . LEU A 1 102 ? 8.182 0.347 -19.423 1.00 93.50 102 LEU A CA 1
ATOM 739 C C . LEU A 1 102 ? 8.524 1.636 -20.184 1.00 93.50 102 LEU A C 1
ATOM 741 O O . LEU A 1 102 ? 8.064 2.716 -19.803 1.00 93.50 102 LEU A O 1
ATOM 745 N N . LEU A 1 103 ? 9.325 1.536 -21.245 1.00 92.12 103 LEU A N 1
ATOM 746 C CA . LEU A 1 103 ? 9.701 2.676 -22.079 1.00 92.12 103 LEU A CA 1
ATOM 747 C C . LEU A 1 103 ? 8.515 3.193 -22.905 1.00 92.12 103 LEU A C 1
ATOM 749 O O . LEU A 1 103 ? 8.320 4.409 -22.983 1.00 92.12 103 LEU A O 1
ATOM 753 N N . GLU A 1 104 ? 7.667 2.307 -23.424 1.00 93.06 104 GLU A N 1
ATOM 754 C CA . GLU A 1 104 ? 6.418 2.684 -24.095 1.00 93.06 104 GLU A CA 1
ATOM 755 C C . GLU A 1 104 ? 5.467 3.408 -23.135 1.00 93.06 104 GLU A C 1
ATOM 757 O O . GLU A 1 104 ? 4.960 4.487 -23.446 1.00 93.06 104 GLU A O 1
ATOM 762 N N . LEU A 1 105 ? 5.314 2.916 -21.898 1.00 89.88 105 LEU A N 1
ATOM 763 C CA . LEU A 1 105 ? 4.547 3.644 -20.880 1.00 89.88 105 LEU A CA 1
ATOM 764 C C . LEU A 1 105 ? 5.106 5.032 -20.593 1.00 89.88 105 LEU A C 1
ATOM 766 O O . LEU A 1 105 ? 4.335 5.983 -20.447 1.00 89.88 105 LEU A O 1
ATOM 770 N N . SER A 1 106 ? 6.430 5.161 -20.507 1.00 86.81 106 SER A N 1
ATOM 771 C CA . SER A 1 106 ? 7.067 6.461 -20.283 1.00 86.81 106 SER A CA 1
ATOM 772 C C . SER A 1 106 ? 6.815 7.439 -21.435 1.00 86.81 106 SER A C 1
ATOM 774 O O . SER A 1 106 ? 6.744 8.646 -21.207 1.00 86.81 106 SER A O 1
ATOM 776 N N . SER A 1 107 ? 6.582 6.902 -22.636 1.00 87.25 107 SER A N 1
ATOM 777 C CA . SER A 1 107 ? 6.242 7.631 -23.860 1.00 87.25 107 SER A CA 1
ATOM 778 C C . SER A 1 107 ? 4.732 7.819 -24.059 1.00 87.25 107 SER A C 1
ATOM 780 O O . SER A 1 107 ? 4.320 8.344 -25.087 1.00 87.25 107 SER A O 1
ATOM 782 N N . ASN A 1 108 ? 3.903 7.460 -23.066 1.00 87.31 108 ASN A N 1
ATOM 783 C CA . ASN A 1 108 ? 2.437 7.518 -23.124 1.00 87.31 108 ASN A CA 1
ATOM 784 C C . ASN A 1 108 ? 1.803 6.588 -24.181 1.00 87.31 108 ASN A C 1
ATOM 786 O O . ASN A 1 108 ? 0.805 6.935 -24.809 1.00 87.31 108 ASN A O 1
ATOM 790 N N . HIS A 1 109 ? 2.349 5.383 -24.326 1.00 90.38 109 HIS A N 1
ATOM 791 C CA . HIS A 1 109 ? 1.858 4.337 -25.228 1.00 90.38 109 HIS A CA 1
ATOM 792 C C . HIS A 1 109 ? 1.427 3.084 -24.432 1.00 90.38 109 HIS A C 1
ATOM 794 O O . HIS A 1 109 ? 2.138 2.076 -24.376 1.00 90.38 109 HIS A O 1
ATOM 800 N N . PRO A 1 110 ? 0.296 3.142 -23.697 1.00 89.12 110 PRO A N 1
ATOM 801 C CA . PRO A 1 110 ? -0.113 2.061 -22.799 1.00 89.12 110 PRO A CA 1
ATOM 802 C C . PRO A 1 110 ? -0.613 0.802 -23.521 1.00 89.12 110 PRO A C 1
ATOM 804 O O . PRO A 1 110 ? -0.539 -0.285 -22.946 1.00 89.12 110 PRO A O 1
ATOM 807 N N . GLU A 1 111 ? -1.108 0.915 -24.756 1.00 90.56 111 GLU A N 1
ATOM 808 C CA . GLU A 1 111 ? -1.530 -0.246 -25.551 1.00 90.56 111 GLU A CA 1
ATOM 809 C C . GLU A 1 111 ? -0.308 -1.030 -26.046 1.00 90.56 111 GLU A C 1
ATOM 811 O O . GLU A 1 111 ? -0.247 -2.251 -25.905 1.00 90.56 111 GLU A O 1
ATOM 816 N N . GLU A 1 112 ? 0.711 -0.324 -26.526 1.00 92.19 112 GLU A N 1
ATOM 817 C CA . GLU A 1 112 ? 2.000 -0.855 -26.958 1.00 92.19 112 GLU A CA 1
ATOM 818 C C . GLU A 1 112 ? 2.730 -1.528 -25.794 1.00 92.19 112 GLU A C 1
ATOM 820 O O . GLU A 1 112 ? 3.175 -2.671 -25.914 1.00 92.19 112 GLU A O 1
ATOM 825 N N . ALA A 1 113 ? 2.749 -0.886 -24.623 1.00 92.19 113 ALA A N 1
ATOM 826 C CA . ALA A 1 113 ? 3.276 -1.496 -23.408 1.00 92.19 113 ALA A CA 1
ATOM 827 C C . ALA A 1 113 ? 2.544 -2.789 -23.023 1.00 92.19 113 ALA A C 1
ATOM 829 O O . ALA A 1 113 ? 3.169 -3.781 -22.639 1.00 92.19 113 ALA A O 1
ATOM 830 N N . SER A 1 114 ? 1.212 -2.794 -23.142 1.00 91.56 114 SER A N 1
ATOM 831 C CA . SER A 1 114 ? 0.399 -3.981 -22.876 1.00 91.56 114 SER A CA 1
ATOM 832 C C . SER A 1 114 ? 0.729 -5.118 -23.847 1.00 91.56 114 SER A C 1
ATOM 834 O O . SER A 1 114 ? 0.870 -6.261 -23.410 1.00 91.56 114 SER A O 1
ATOM 836 N N . ASN A 1 115 ? 0.923 -4.808 -25.133 1.00 92.38 115 ASN A N 1
ATOM 837 C CA . ASN A 1 115 ? 1.301 -5.776 -26.165 1.00 92.38 115 ASN A CA 1
ATOM 838 C C . ASN A 1 115 ? 2.682 -6.389 -25.899 1.00 92.38 115 ASN A C 1
ATOM 840 O O . ASN A 1 115 ? 2.837 -7.608 -25.993 1.00 92.38 115 ASN A O 1
ATOM 844 N N . GLU A 1 116 ? 3.662 -5.570 -25.509 1.00 94.25 116 GLU A N 1
ATOM 845 C CA . GLU A 1 116 ? 5.003 -6.041 -25.152 1.00 94.25 116 GLU A CA 1
ATOM 846 C C . GLU A 1 116 ? 4.971 -7.046 -24.000 1.00 94.25 116 GLU A C 1
ATOM 848 O O . GLU A 1 116 ? 5.585 -8.112 -24.072 1.00 94.25 116 GLU A O 1
ATOM 853 N N . TRP A 1 117 ? 4.206 -6.749 -22.950 1.00 94.69 117 TRP A N 1
ATOM 854 C CA . TRP A 1 117 ? 4.084 -7.643 -21.802 1.00 94.69 117 TRP A CA 1
ATOM 855 C C . TRP A 1 117 ? 3.210 -8.864 -22.078 1.00 94.69 117 TRP A C 1
ATOM 857 O O . TRP A 1 117 ? 3.493 -9.939 -21.556 1.00 94.69 117 TRP A O 1
ATOM 867 N N . ALA A 1 118 ? 2.188 -8.742 -22.928 1.00 93.50 118 ALA A N 1
ATOM 868 C CA . ALA A 1 118 ? 1.346 -9.870 -23.318 1.00 93.50 118 ALA A CA 1
ATOM 869 C C . ALA A 1 118 ? 2.118 -10.940 -24.109 1.00 93.50 118 ALA A C 1
ATOM 871 O O . ALA A 1 118 ? 1.737 -12.114 -24.069 1.00 93.50 118 ALA A O 1
ATOM 872 N N . ALA A 1 119 ? 3.200 -10.557 -24.792 1.00 94.19 119 ALA A N 1
ATOM 873 C CA . ALA A 1 119 ? 4.084 -11.483 -25.494 1.00 94.19 119 ALA A CA 1
ATOM 874 C C . ALA A 1 119 ? 4.974 -12.318 -24.552 1.00 94.19 119 ALA A C 1
ATOM 876 O O . ALA A 1 119 ? 5.503 -13.343 -24.975 1.00 94.19 119 ALA A O 1
ATOM 877 N N . ILE A 1 120 ? 5.131 -11.915 -23.288 1.00 96.12 120 ILE A N 1
ATOM 878 C CA . ILE A 1 120 ? 5.939 -12.642 -22.304 1.00 96.12 120 ILE A CA 1
ATOM 879 C C . ILE A 1 120 ? 5.109 -13.811 -21.721 1.00 96.12 120 ILE A C 1
ATOM 881 O O . ILE A 1 120 ? 3.976 -13.590 -21.268 1.00 96.12 120 ILE A O 1
ATOM 885 N N . PRO A 1 121 ? 5.629 -15.055 -21.705 1.00 96.06 121 PRO A N 1
ATOM 886 C CA . PRO A 1 121 ? 4.990 -16.178 -21.012 1.00 96.06 121 PRO A CA 1
ATOM 887 C C . PRO A 1 121 ? 4.767 -15.876 -19.520 1.00 96.06 121 PRO A C 1
ATOM 889 O O . PRO A 1 121 ? 5.609 -15.257 -18.876 1.00 96.06 121 PRO A O 1
ATOM 892 N N . LEU A 1 122 ? 3.637 -16.299 -18.937 1.00 95.44 122 LEU A N 1
ATOM 893 C CA . LEU A 1 122 ? 3.313 -15.946 -17.539 1.00 95.44 122 LEU A CA 1
ATOM 894 C C . LEU A 1 122 ? 4.300 -16.564 -16.542 1.00 95.44 122 LEU A C 1
ATOM 896 O O . LEU A 1 122 ? 4.593 -15.965 -15.513 1.00 95.44 122 LEU A O 1
ATOM 900 N N . GLU A 1 123 ? 4.806 -17.748 -16.865 1.00 94.81 123 GLU A N 1
ATOM 901 C CA . GLU A 1 123 ? 5.808 -18.497 -16.115 1.00 94.81 123 GLU A CA 1
ATOM 902 C C . GLU A 1 123 ? 7.178 -17.806 -16.055 1.00 94.81 123 GLU A C 1
ATOM 904 O O . GLU A 1 123 ? 7.948 -18.078 -15.134 1.00 94.81 123 GLU A O 1
ATOM 909 N N . ASP A 1 124 ? 7.458 -16.887 -16.984 1.00 95.56 124 ASP A N 1
ATOM 910 C CA . ASP A 1 124 ? 8.723 -16.153 -17.032 1.00 95.56 124 ASP A CA 1
ATOM 911 C C . ASP A 1 124 ? 8.729 -14.933 -16.109 1.00 95.56 124 ASP A C 1
ATOM 913 O O . ASP A 1 124 ? 9.806 -14.428 -15.783 1.00 95.56 124 ASP A O 1
ATOM 917 N N . PHE A 1 125 ? 7.557 -14.436 -15.695 1.00 95.62 125 PHE A N 1
ATOM 918 C CA . PHE A 1 125 ? 7.459 -13.261 -14.833 1.00 95.62 125 PHE A CA 1
ATOM 919 C C . PHE A 1 125 ? 7.856 -13.592 -13.393 1.00 95.62 125 PHE A C 1
ATOM 921 O O . PHE A 1 125 ? 7.186 -14.388 -12.724 1.00 95.62 125 PHE A O 1
ATOM 928 N N . PRO A 1 126 ? 8.855 -12.895 -12.827 1.00 95.69 126 PRO A N 1
ATOM 929 C CA . PRO A 1 126 ? 9.021 -12.874 -11.390 1.00 95.69 126 PRO A CA 1
ATOM 930 C C . PRO A 1 126 ? 7.803 -12.191 -10.738 1.00 95.69 126 PRO A C 1
ATOM 932 O O . PRO A 1 126 ? 7.273 -11.223 -11.292 1.00 95.69 126 PRO A O 1
ATOM 935 N N . PRO A 1 127 ? 7.388 -12.623 -9.534 1.00 94.06 127 PRO A N 1
ATOM 936 C CA . PRO A 1 127 ? 6.213 -12.091 -8.839 1.00 94.06 127 PRO A CA 1
ATOM 937 C C . PRO A 1 127 ? 6.090 -10.558 -8.778 1.00 94.06 127 PRO A C 1
ATOM 939 O O . PRO A 1 127 ? 5.017 -10.013 -9.029 1.00 94.06 127 PRO A O 1
ATOM 942 N N . ASP A 1 128 ? 7.181 -9.849 -8.475 1.00 91.56 128 ASP A N 1
ATOM 943 C CA . ASP A 1 128 ? 7.182 -8.381 -8.359 1.00 91.56 128 ASP A CA 1
ATOM 944 C C . ASP A 1 128 ? 6.962 -7.655 -9.694 1.00 91.56 128 ASP A C 1
ATOM 946 O O . ASP A 1 128 ? 6.506 -6.512 -9.715 1.00 91.56 128 ASP A O 1
ATOM 950 N N . PHE A 1 129 ? 7.222 -8.330 -10.813 1.00 94.31 129 PHE A N 1
ATOM 951 C CA . PHE A 1 129 ? 7.080 -7.781 -12.159 1.00 94.31 129 PHE A CA 1
ATOM 952 C C . PHE A 1 129 ? 5.670 -7.982 -12.728 1.00 94.31 129 PHE A C 1
ATOM 954 O O . PHE A 1 129 ? 5.366 -7.477 -13.800 1.00 94.31 129 PHE A O 1
ATOM 961 N N . LEU A 1 130 ? 4.770 -8.663 -12.009 1.00 94.75 130 LEU A N 1
ATOM 962 C CA . LEU A 1 130 ? 3.379 -8.842 -12.440 1.00 94.75 130 LEU A CA 1
ATOM 963 C C . LEU A 1 130 ? 2.514 -7.593 -12.217 1.00 94.75 130 LEU A C 1
ATOM 965 O O . LEU A 1 130 ? 1.514 -7.406 -12.909 1.00 94.75 130 LEU A O 1
ATOM 969 N N . TYR A 1 131 ? 2.877 -6.726 -11.265 1.00 92.94 131 TYR A N 1
ATOM 970 C CA . TYR A 1 131 ? 2.031 -5.595 -10.869 1.00 92.94 131 TYR A CA 1
ATOM 971 C C . TYR A 1 131 ? 1.862 -4.548 -11.979 1.00 92.94 131 TYR A C 1
ATOM 973 O O . TYR A 1 131 ? 0.749 -4.091 -12.230 1.00 92.94 131 TYR A O 1
ATOM 981 N N . ALA A 1 132 ? 2.947 -4.175 -12.656 1.00 90.62 132 ALA A N 1
ATOM 982 C CA . ALA A 1 132 ? 2.924 -3.210 -13.757 1.00 90.62 132 ALA A CA 1
ATOM 983 C C . ALA A 1 132 ? 2.013 -3.663 -14.919 1.00 90.62 132 ALA A C 1
ATOM 985 O O . ALA A 1 132 ? 1.062 -2.935 -15.228 1.00 90.62 132 ALA A O 1
ATOM 986 N N . PRO A 1 133 ? 2.215 -4.864 -15.503 1.00 93.00 133 PRO A N 1
ATOM 987 C CA . PRO A 1 133 ? 1.312 -5.416 -16.506 1.00 93.00 133 PRO A CA 1
ATOM 988 C C . PRO A 1 133 ? -0.127 -5.526 -16.033 1.00 93.00 133 PRO A C 1
ATOM 990 O O . PRO A 1 133 ? -1.040 -5.169 -16.777 1.00 93.00 133 PRO A O 1
ATOM 993 N N . TRP A 1 134 ? -0.340 -5.951 -14.784 1.00 92.75 134 TRP A N 1
ATOM 994 C CA . TRP A 1 134 ? -1.674 -6.025 -14.205 1.00 92.75 134 TRP A CA 1
ATOM 995 C C . TRP A 1 134 ? -2.374 -4.661 -14.201 1.00 92.75 134 TRP A C 1
ATOM 997 O O . TRP A 1 134 ? -3.505 -4.572 -14.675 1.00 92.75 134 TRP A O 1
ATOM 1007 N N . ARG A 1 135 ? -1.712 -3.589 -13.744 1.00 88.44 135 ARG A N 1
ATOM 1008 C CA . ARG A 1 135 ? -2.314 -2.243 -13.702 1.00 88.44 135 ARG A CA 1
ATOM 1009 C C . ARG A 1 135 ? -2.618 -1.682 -15.080 1.00 88.44 135 ARG A C 1
ATOM 1011 O O . ARG A 1 135 ? -3.676 -1.091 -15.269 1.00 88.44 135 ARG A O 1
ATOM 1018 N N . VAL A 1 136 ? -1.706 -1.853 -16.034 1.00 89.44 136 VAL A N 1
ATOM 1019 C CA . VAL A 1 136 ? -1.938 -1.363 -17.397 1.00 89.44 136 VAL A CA 1
ATOM 1020 C C . VAL A 1 136 ? -3.094 -2.113 -18.030 1.00 89.44 136 VAL A C 1
ATOM 1022 O O . VAL A 1 136 ? -4.003 -1.470 -18.545 1.00 89.44 136 VAL A O 1
ATOM 1025 N N . ALA A 1 137 ? -3.128 -3.441 -17.897 1.00 88.31 137 ALA A N 1
ATOM 1026 C CA . ALA A 1 137 ? -4.234 -4.245 -18.395 1.00 88.31 137 ALA A CA 1
ATOM 1027 C C . ALA A 1 137 ? -5.572 -3.859 -17.741 1.00 88.31 137 ALA A C 1
ATOM 1029 O O . ALA A 1 137 ? -6.571 -3.796 -18.441 1.00 88.31 137 ALA A O 1
ATOM 1030 N N . GLU A 1 138 ? -5.629 -3.521 -16.448 1.00 84.56 138 GLU A N 1
ATOM 1031 C CA . GLU A 1 138 ? -6.868 -2.984 -15.852 1.00 84.56 138 GLU A CA 1
ATOM 1032 C C . GLU A 1 138 ? -7.335 -1.677 -16.505 1.00 84.56 138 GLU A C 1
ATOM 1034 O O . GLU A 1 138 ? -8.536 -1.436 -16.597 1.00 84.56 138 GLU A O 1
ATOM 1039 N N . SER A 1 139 ? -6.404 -0.826 -16.945 1.00 80.12 139 SER A N 1
ATOM 1040 C CA . SER A 1 139 ? -6.742 0.457 -17.570 1.00 80.12 139 SER A CA 1
ATOM 1041 C C . SER A 1 139 ? -7.065 0.368 -19.063 1.00 80.12 139 SER A C 1
ATOM 1043 O O . SER A 1 139 ? -7.775 1.235 -19.569 1.00 80.12 139 SER A O 1
ATOM 1045 N N . THR A 1 140 ? -6.552 -0.645 -19.768 1.00 75.12 140 THR A N 1
ATOM 1046 C CA . THR A 1 140 ? -6.655 -0.759 -21.233 1.00 75.12 140 THR A CA 1
ATOM 1047 C C . THR A 1 140 ? -7.516 -1.927 -21.710 1.00 75.12 140 THR A C 1
ATOM 1049 O O . THR A 1 140 ? -7.998 -1.901 -22.844 1.00 75.12 140 THR A O 1
ATOM 1052 N N . ALA A 1 141 ? -7.720 -2.968 -20.898 1.00 64.56 141 ALA A N 1
ATOM 1053 C CA . ALA A 1 141 ? -8.323 -4.203 -21.382 1.00 64.56 141 ALA A CA 1
ATOM 1054 C C . ALA A 1 141 ? -9.838 -4.086 -21.596 1.00 64.56 141 ALA A C 1
ATOM 1056 O O . ALA A 1 141 ? -10.591 -3.603 -20.750 1.00 64.56 141 ALA A O 1
ATOM 1057 N N . LYS A 1 142 ? -10.284 -4.627 -22.735 1.00 61.19 142 LYS A N 1
ATOM 1058 C CA . LYS A 1 142 ? -11.689 -4.972 -23.008 1.00 61.19 142 LYS A CA 1
ATOM 1059 C C . LYS A 1 142 ? -12.050 -6.379 -22.505 1.00 61.19 142 LYS A C 1
ATOM 1061 O O . LYS A 1 142 ? -13.231 -6.666 -22.332 1.00 61.19 142 LYS A O 1
ATOM 1066 N N . ASP A 1 143 ? -11.038 -7.212 -22.248 1.00 70.50 143 ASP A N 1
ATOM 1067 C CA . ASP A 1 143 ? -11.140 -8.615 -21.830 1.00 70.50 143 ASP A CA 1
ATOM 1068 C C . ASP A 1 143 ? -10.635 -8.838 -20.392 1.00 70.50 143 ASP A C 1
ATOM 1070 O O . ASP A 1 143 ? -10.106 -7.935 -19.740 1.00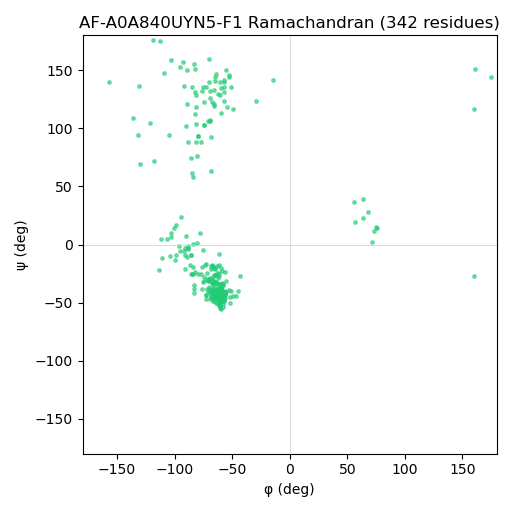 70.50 143 ASP A O 1
ATOM 1074 N N . ALA A 1 144 ? -10.781 -10.068 -19.887 1.00 84.12 144 ALA A N 1
ATOM 1075 C CA . ALA A 1 144 ? -10.295 -10.452 -18.565 1.00 84.12 144 ALA A CA 1
ATOM 1076 C C . ALA A 1 144 ? -8.767 -10.287 -18.444 1.00 84.12 144 ALA A C 1
ATOM 1078 O O . ALA A 1 144 ? -7.990 -10.801 -19.249 1.00 84.12 144 ALA A O 1
ATOM 1079 N N . ASN A 1 145 ? -8.328 -9.596 -17.392 1.00 90.25 145 ASN A N 1
ATOM 1080 C CA . ASN A 1 145 ? -6.919 -9.324 -17.134 1.00 90.25 145 ASN A CA 1
ATOM 1081 C C . ASN A 1 145 ? -6.159 -10.607 -16.738 1.00 90.25 145 ASN A C 1
ATOM 1083 O O . ASN A 1 145 ? -6.281 -11.085 -15.605 1.00 90.25 145 ASN A O 1
ATOM 1087 N N . ARG A 1 146 ? -5.328 -11.129 -17.654 1.00 93.62 146 ARG A N 1
ATOM 1088 C CA . ARG A 1 146 ? -4.560 -12.383 -17.490 1.00 93.62 146 ARG A CA 1
ATOM 1089 C C . ARG A 1 146 ? -3.583 -12.399 -16.311 1.00 93.62 146 ARG A C 1
ATOM 1091 O O . ARG A 1 146 ? -3.177 -13.471 -15.877 1.00 93.62 146 ARG A O 1
ATOM 1098 N N . TYR A 1 147 ? -3.190 -11.233 -15.799 1.00 94.62 147 TYR A N 1
ATOM 1099 C CA . TYR A 1 147 ? -2.244 -11.121 -14.685 1.00 94.62 147 TYR A CA 1
ATOM 1100 C C . TYR A 1 147 ? -2.934 -11.223 -13.318 1.00 94.62 147 TYR A C 1
ATOM 1102 O O . TYR A 1 147 ? -2.257 -11.337 -12.298 1.00 94.62 147 TYR A O 1
ATOM 1110 N N . THR A 1 148 ? -4.272 -11.213 -13.285 1.00 93.12 148 THR A N 1
ATOM 1111 C CA . THR A 1 148 ? -5.066 -11.199 -12.046 1.00 93.12 148 THR A CA 1
ATOM 1112 C C . THR A 1 148 ? -4.809 -12.421 -11.173 1.00 93.12 148 THR A C 1
ATOM 1114 O O . THR A 1 148 ? -4.468 -12.269 -9.999 1.00 93.12 148 THR A O 1
ATOM 1117 N N . GLU A 1 149 ? -4.954 -13.630 -11.721 1.00 95.12 149 GLU A N 1
ATOM 1118 C CA . GLU A 1 149 ? -4.773 -14.861 -10.943 1.00 95.12 149 GLU A CA 1
ATOM 1119 C C . GLU A 1 149 ? -3.313 -15.056 -10.496 1.00 95.12 149 GLU A C 1
ATOM 1121 O O . GLU A 1 149 ? -3.103 -15.245 -9.293 1.00 95.12 149 GLU A O 1
ATOM 1126 N N . PRO A 1 150 ? -2.291 -14.921 -11.374 1.00 96.62 150 PRO A N 1
ATOM 1127 C CA . PRO A 1 150 ? -0.893 -15.053 -10.961 1.00 96.62 150 PRO A CA 1
ATOM 1128 C C . PRO A 1 150 ? -0.479 -14.047 -9.881 1.00 96.62 150 PRO A C 1
ATOM 1130 O O . PRO A 1 150 ? 0.165 -14.429 -8.903 1.00 96.62 150 PRO A O 1
ATOM 1133 N N . LEU A 1 151 ? -0.880 -12.775 -10.009 1.00 95.62 151 LEU A N 1
ATOM 1134 C CA . LEU A 1 151 ? -0.553 -11.749 -9.016 1.00 95.62 151 LEU A CA 1
ATOM 1135 C C . LEU A 1 151 ? -1.259 -12.014 -7.682 1.00 95.62 151 LEU A C 1
ATOM 1137 O O . LEU A 1 151 ? -0.644 -11.893 -6.625 1.00 95.62 151 LEU A O 1
ATOM 1141 N N . THR A 1 152 ? -2.528 -12.428 -7.717 1.00 95.56 152 THR A N 1
ATOM 1142 C CA . THR A 1 152 ? -3.283 -12.774 -6.503 1.00 95.56 152 THR A CA 1
ATOM 1143 C C . THR A 1 152 ? -2.639 -13.948 -5.766 1.00 95.56 152 THR A C 1
ATOM 1145 O O . THR A 1 152 ? -2.477 -13.892 -4.543 1.00 95.56 152 THR A O 1
ATOM 1148 N N . ALA A 1 153 ? -2.232 -14.992 -6.495 1.00 96.62 153 ALA A N 1
ATOM 1149 C CA . ALA A 1 153 ? -1.522 -16.133 -5.926 1.00 96.62 153 ALA A CA 1
ATOM 1150 C C . ALA A 1 153 ? -0.183 -15.701 -5.308 1.00 96.62 153 ALA A C 1
ATOM 1152 O O . ALA A 1 153 ? 0.103 -16.028 -4.159 1.00 96.62 153 ALA A O 1
ATOM 1153 N N . ALA A 1 154 ? 0.599 -14.890 -6.023 1.00 96.50 154 ALA A N 1
ATOM 1154 C CA . ALA A 1 154 ? 1.880 -14.388 -5.540 1.00 96.50 154 ALA A CA 1
ATOM 1155 C C . ALA A 1 154 ? 1.760 -13.534 -4.264 1.00 96.50 154 ALA A C 1
ATOM 1157 O O . ALA A 1 154 ? 2.556 -13.703 -3.339 1.00 96.50 154 ALA A O 1
ATOM 1158 N N . VAL A 1 155 ? 0.753 -12.658 -4.189 1.00 94.81 155 VAL A N 1
ATOM 1159 C CA . VAL A 1 155 ? 0.467 -11.846 -2.996 1.00 94.81 155 VAL A CA 1
ATOM 1160 C C . VAL A 1 155 ? 0.034 -12.729 -1.825 1.00 94.81 155 VAL A C 1
ATOM 1162 O O . VAL A 1 155 ? 0.528 -12.563 -0.710 1.00 94.81 155 VAL A O 1
ATOM 1165 N N . THR A 1 156 ? -0.854 -13.695 -2.070 1.00 93.69 156 THR A N 1
ATOM 1166 C CA . THR A 1 156 ? -1.368 -14.607 -1.032 1.00 93.69 156 THR A CA 1
ATOM 1167 C C . THR A 1 156 ? -0.264 -15.505 -0.466 1.00 93.69 156 THR A C 1
ATOM 1169 O O . THR A 1 156 ? -0.205 -15.726 0.743 1.00 93.69 156 THR A O 1
ATOM 1172 N N . ASP A 1 157 ? 0.663 -15.940 -1.320 1.00 95.50 157 ASP A N 1
ATOM 1173 C CA . ASP A 1 157 ? 1.821 -16.758 -0.952 1.00 95.50 157 ASP A CA 1
ATOM 1174 C C . ASP A 1 157 ? 2.989 -15.946 -0.353 1.00 95.50 157 ASP A C 1
ATOM 1176 O O . ASP A 1 157 ? 4.031 -16.521 -0.035 1.00 95.50 157 ASP A O 1
ATOM 1180 N N . ASN A 1 158 ? 2.853 -14.622 -0.194 1.00 93.06 158 ASN A N 1
ATOM 1181 C CA . ASN A 1 158 ? 3.918 -13.706 0.245 1.00 93.06 158 ASN A CA 1
ATOM 1182 C C . ASN A 1 158 ? 5.193 -13.766 -0.622 1.00 93.06 158 ASN A C 1
ATOM 1184 O O . ASN A 1 158 ? 6.308 -13.654 -0.112 1.00 93.06 158 ASN A O 1
ATOM 1188 N N . LYS A 1 159 ? 5.036 -13.950 -1.936 1.00 95.19 159 LYS A N 1
ATOM 1189 C CA . LYS A 1 159 ? 6.143 -13.990 -2.909 1.00 95.19 159 LYS A CA 1
ATOM 1190 C C . LYS A 1 159 ? 6.468 -12.623 -3.516 1.00 95.19 159 LYS A C 1
ATOM 1192 O O . LYS A 1 159 ? 7.465 -12.503 -4.220 1.00 95.19 159 LYS A O 1
ATOM 1197 N N . THR A 1 160 ? 5.634 -11.617 -3.269 1.00 93.75 160 THR A N 1
ATOM 1198 C CA . THR A 1 160 ? 5.850 -10.228 -3.689 1.00 93.75 160 THR A CA 1
ATOM 1199 C C . THR A 1 160 ? 6.494 -9.404 -2.581 1.00 93.75 160 THR A C 1
ATOM 1201 O O . THR A 1 160 ? 6.297 -9.649 -1.387 1.00 93.75 160 THR A O 1
ATOM 1204 N N . SER A 1 161 ? 7.222 -8.368 -2.977 1.00 92.94 161 SER A N 1
ATOM 1205 C CA . SER A 1 161 ? 7.703 -7.315 -2.095 1.00 92.94 161 SER A CA 1
ATOM 1206 C C . SER A 1 161 ? 6.547 -6.656 -1.323 1.00 92.94 161 SER A C 1
ATOM 1208 O O . SER A 1 161 ? 5.426 -6.540 -1.838 1.00 92.94 161 SER A O 1
ATOM 1210 N N . PRO A 1 162 ? 6.797 -6.147 -0.099 1.00 94.94 162 PRO A N 1
ATOM 1211 C CA . PRO A 1 162 ? 5.767 -5.468 0.685 1.00 94.94 162 PRO A CA 1
ATOM 1212 C C . PRO A 1 162 ? 5.107 -4.296 -0.047 1.00 94.94 162 PRO A C 1
ATOM 1214 O O . PRO A 1 162 ? 3.923 -4.040 0.155 1.00 94.94 162 PRO A O 1
ATOM 1217 N N . LEU A 1 163 ? 5.847 -3.601 -0.916 1.00 92.81 163 LEU A N 1
ATOM 1218 C CA . LEU A 1 163 ? 5.321 -2.477 -1.684 1.00 92.81 163 LEU A CA 1
ATOM 1219 C C . LEU A 1 163 ? 4.292 -2.932 -2.730 1.00 92.81 163 LEU A C 1
ATOM 1221 O O . LEU A 1 163 ? 3.210 -2.352 -2.811 1.00 92.81 163 LEU A O 1
ATOM 1225 N N . VAL A 1 164 ? 4.581 -3.999 -3.483 1.00 93.19 164 VAL A N 1
ATOM 1226 C CA . VAL A 1 164 ? 3.628 -4.585 -4.442 1.00 93.19 164 VAL A CA 1
ATOM 1227 C C . VAL A 1 164 ? 2.394 -5.127 -3.719 1.00 93.19 164 VAL A C 1
ATOM 1229 O O . VAL A 1 164 ? 1.268 -4.856 -4.137 1.00 93.19 164 VAL A O 1
ATOM 1232 N N . THR A 1 165 ? 2.582 -5.803 -2.583 1.00 94.94 165 THR A N 1
ATOM 1233 C CA . THR A 1 165 ? 1.476 -6.269 -1.733 1.00 94.94 165 THR A CA 1
ATOM 1234 C C . THR A 1 165 ? 0.591 -5.112 -1.259 1.00 94.94 165 THR A C 1
ATOM 1236 O O . THR A 1 165 ? -0.638 -5.208 -1.312 1.00 94.94 165 THR A O 1
ATOM 1239 N N . ALA A 1 166 ? 1.193 -3.998 -0.825 1.00 93.69 166 ALA A N 1
ATOM 1240 C CA . ALA A 1 166 ? 0.462 -2.815 -0.375 1.00 93.69 166 ALA A CA 1
ATOM 1241 C C . ALA A 1 166 ? -0.391 -2.217 -1.496 1.00 93.69 166 ALA A C 1
ATOM 1243 O O . ALA A 1 166 ? -1.584 -1.975 -1.309 1.00 93.69 166 ALA A O 1
ATOM 1244 N N . ARG A 1 167 ? 0.206 -2.052 -2.677 1.00 92.19 167 ARG A N 1
ATOM 1245 C CA . ARG A 1 167 ? -0.461 -1.531 -3.870 1.00 92.19 167 ARG A CA 1
ATOM 1246 C C . ARG A 1 167 ? -1.625 -2.411 -4.319 1.00 92.19 167 ARG A C 1
ATOM 1248 O O . ARG A 1 167 ? -2.713 -1.899 -4.574 1.00 92.19 167 ARG A O 1
ATOM 1255 N N . TRP A 1 168 ? -1.426 -3.731 -4.362 1.00 92.75 168 TRP A N 1
ATOM 1256 C CA . TRP A 1 168 ? -2.485 -4.674 -4.722 1.00 92.75 168 TRP A CA 1
ATOM 1257 C C . TRP A 1 168 ? -3.662 -4.586 -3.745 1.00 92.75 168 TRP A C 1
ATOM 1259 O O . TRP A 1 168 ? -4.803 -4.421 -4.171 1.00 92.75 168 TRP A O 1
ATOM 1269 N N . HIS A 1 169 ? -3.407 -4.602 -2.432 1.00 91.06 169 HIS A N 1
ATOM 1270 C CA . HIS A 1 169 ? -4.469 -4.442 -1.437 1.00 91.06 169 HIS A CA 1
ATOM 1271 C C . HIS A 1 169 ? -5.166 -3.077 -1.518 1.00 91.06 169 HIS A C 1
ATOM 1273 O O . HIS A 1 169 ? -6.390 -3.025 -1.388 1.00 91.06 169 HIS A O 1
ATOM 1279 N N . GLY A 1 170 ? -4.419 -1.994 -1.753 1.00 86.88 170 GLY A N 1
ATOM 1280 C CA . GLY A 1 170 ? -4.962 -0.645 -1.934 1.00 86.88 170 GLY A CA 1
ATOM 1281 C C . GLY A 1 170 ? -5.910 -0.565 -3.130 1.00 86.88 170 GLY A C 1
ATOM 1282 O O . GLY A 1 170 ? -7.045 -0.119 -2.981 1.00 86.88 170 GLY A O 1
ATOM 1283 N N . GLY A 1 171 ? -5.503 -1.127 -4.273 1.00 84.00 171 GLY A N 1
ATOM 1284 C CA . GLY A 1 171 ? -6.330 -1.222 -5.482 1.00 84.00 171 GLY A CA 1
ATOM 1285 C C . GLY A 1 171 ? -7.602 -2.066 -5.324 1.00 84.00 171 GLY A C 1
ATOM 1286 O O . GLY A 1 171 ? -8.539 -1.902 -6.096 1.00 84.00 171 GLY A O 1
ATOM 1287 N N . HIS A 1 172 ? -7.677 -2.918 -4.298 1.00 83.69 172 HIS A N 1
ATOM 1288 C CA . HIS A 1 172 ? -8.864 -3.718 -3.971 1.00 83.69 172 HIS A CA 1
ATOM 1289 C C . HIS A 1 172 ? -9.661 -3.166 -2.775 1.00 83.69 172 HIS A C 1
ATOM 1291 O O . HIS A 1 172 ? -10.597 -3.815 -2.304 1.00 83.69 172 HIS A O 1
ATOM 1297 N N . GLY A 1 173 ? -9.298 -1.992 -2.247 1.00 79.56 173 GLY A N 1
ATOM 1298 C CA . GLY A 1 173 ? -9.987 -1.362 -1.115 1.00 79.56 173 GLY A CA 1
ATOM 1299 C C . GLY A 1 173 ? -9.721 -2.047 0.229 1.00 79.56 173 GLY A C 1
ATOM 1300 O O . GLY A 1 173 ? -10.375 -1.752 1.229 1.00 79.56 173 GLY A O 1
ATOM 1301 N N . ALA A 1 174 ? -8.746 -2.957 0.291 1.00 85.69 174 ALA A N 1
ATOM 1302 C CA . ALA A 1 174 ? -8.337 -3.648 1.509 1.00 85.69 174 ALA A CA 1
ATOM 1303 C C . ALA A 1 174 ? -7.339 -2.794 2.315 1.00 85.69 174 ALA A C 1
ATOM 1305 O O . ALA A 1 174 ? -6.222 -3.229 2.601 1.00 85.69 174 ALA A O 1
ATOM 1306 N N . PHE A 1 175 ? -7.740 -1.575 2.692 1.00 86.94 175 PHE A N 1
ATOM 1307 C CA . PHE A 1 175 ? -6.842 -0.547 3.235 1.00 86.94 175 PHE A CA 1
ATOM 1308 C C . PHE A 1 175 ? -6.081 -0.963 4.499 1.00 86.94 175 PHE A C 1
ATOM 1310 O O . PHE A 1 175 ? -4.906 -0.636 4.621 1.00 86.94 175 PHE A O 1
ATOM 1317 N N . ASN A 1 176 ? -6.680 -1.757 5.392 1.00 84.94 176 ASN A N 1
ATOM 1318 C CA . ASN A 1 176 ? -5.969 -2.279 6.567 1.00 84.94 176 ASN A CA 1
ATOM 1319 C C . ASN A 1 176 ? -4.785 -3.170 6.160 1.00 84.94 176 ASN A C 1
ATOM 1321 O O . ASN A 1 176 ? -3.675 -2.997 6.655 1.00 84.94 176 ASN A O 1
ATOM 1325 N N . ARG A 1 177 ? -5.000 -4.088 5.207 1.00 89.00 177 ARG A N 1
ATOM 1326 C CA . ARG A 1 177 ? -3.936 -4.970 4.699 1.00 89.00 177 ARG A CA 1
ATOM 1327 C C . ARG A 1 177 ? -2.889 -4.183 3.918 1.00 89.00 177 ARG A C 1
ATOM 1329 O O . ARG A 1 177 ? -1.699 -4.465 4.035 1.00 89.00 177 ARG A O 1
ATOM 1336 N N . ALA A 1 178 ? -3.331 -3.180 3.162 1.00 91.75 178 ALA A N 1
ATOM 1337 C CA . ALA A 1 178 ? -2.445 -2.283 2.440 1.00 91.75 178 ALA A CA 1
ATOM 1338 C C . ALA A 1 178 ? -1.535 -1.500 3.401 1.00 91.75 178 ALA A C 1
ATOM 1340 O O . ALA A 1 178 ? -0.321 -1.489 3.217 1.00 91.75 178 ALA A O 1
ATOM 1341 N N . LEU A 1 179 ? -2.085 -0.941 4.483 1.00 91.88 179 LEU A N 1
ATOM 1342 C CA . LEU A 1 179 ? -1.315 -0.249 5.516 1.00 91.88 179 LEU A CA 1
ATOM 1343 C C . LEU A 1 179 ? -0.319 -1.181 6.219 1.00 91.88 179 LEU A C 1
ATOM 1345 O O . LEU A 1 179 ? 0.844 -0.818 6.387 1.00 91.88 179 LEU A O 1
ATOM 1349 N N . SER A 1 180 ? -0.729 -2.402 6.581 1.00 91.19 180 SER A N 1
ATOM 1350 C CA . SER A 1 180 ? 0.182 -3.396 7.168 1.00 91.19 180 SER A CA 1
ATOM 1351 C C . SER A 1 180 ? 1.355 -3.743 6.246 1.00 91.19 180 SER A C 1
ATOM 1353 O O . SER A 1 180 ? 2.454 -4.023 6.725 1.00 91.19 180 SER A O 1
ATOM 1355 N N . ALA A 1 181 ? 1.132 -3.741 4.932 1.00 93.94 181 ALA A N 1
ATOM 1356 C CA . ALA A 1 181 ? 2.179 -3.961 3.946 1.00 93.94 181 ALA A CA 1
ATOM 1357 C C . ALA A 1 181 ? 3.063 -2.712 3.762 1.00 93.94 181 ALA A C 1
ATOM 1359 O O . ALA A 1 181 ? 4.287 -2.844 3.722 1.00 93.94 181 ALA A O 1
ATOM 1360 N N . TYR A 1 182 ? 2.489 -1.503 3.781 1.00 94.44 182 TYR A N 1
ATOM 1361 C CA . TYR A 1 182 ? 3.261 -0.255 3.764 1.00 94.44 182 TYR A CA 1
ATOM 1362 C C . TYR A 1 182 ? 4.203 -0.122 4.961 1.00 94.44 182 TYR A C 1
ATOM 1364 O O . TYR A 1 182 ? 5.357 0.260 4.775 1.00 94.44 182 TYR A O 1
ATOM 1372 N N . LEU A 1 183 ? 3.773 -0.529 6.159 1.00 92.94 183 LEU A N 1
ATOM 1373 C CA . LEU A 1 183 ? 4.617 -0.554 7.362 1.00 92.94 183 LEU A CA 1
ATOM 1374 C C . LEU A 1 183 ? 5.865 -1.442 7.218 1.00 92.94 183 LEU A C 1
ATOM 1376 O O . LEU A 1 183 ? 6.843 -1.245 7.937 1.00 92.94 183 LEU A O 1
ATOM 1380 N N . LYS A 1 184 ? 5.834 -2.419 6.306 1.00 93.75 184 LYS A N 1
ATOM 1381 C CA . LYS A 1 184 ? 6.950 -3.327 5.998 1.00 93.75 184 LYS A CA 1
ATOM 1382 C C . LYS A 1 184 ? 7.737 -2.902 4.753 1.00 93.75 184 LYS A C 1
ATOM 1384 O O . LYS A 1 184 ? 8.767 -3.503 4.461 1.00 93.75 184 LYS A O 1
ATOM 1389 N N . SER A 1 185 ? 7.242 -1.920 4.001 1.00 93.94 185 SER A N 1
ATOM 1390 C CA . SER A 1 185 ? 7.886 -1.409 2.787 1.00 93.94 185 SER A CA 1
ATOM 1391 C C . SER A 1 185 ? 8.967 -0.379 3.115 1.00 93.94 185 SER A C 1
ATOM 1393 O O . SER A 1 185 ? 8.917 0.266 4.163 1.00 93.94 185 SER A O 1
ATOM 1395 N N . ASP A 1 186 ? 9.943 -0.209 2.221 1.00 92.62 186 ASP A N 1
ATOM 1396 C CA . ASP A 1 186 ? 10.955 0.838 2.360 1.00 92.62 186 ASP A CA 1
ATOM 1397 C C . ASP A 1 186 ? 10.408 2.184 1.850 1.00 92.62 186 ASP A C 1
ATOM 1399 O O . ASP A 1 186 ? 10.129 2.299 0.653 1.00 92.62 186 ASP A O 1
ATOM 1403 N N . PRO A 1 187 ? 10.307 3.234 2.693 1.00 93.75 187 PRO A N 1
ATOM 1404 C CA . PRO A 1 187 ? 9.839 4.542 2.243 1.00 93.75 187 PRO A CA 1
ATOM 1405 C C . PRO A 1 187 ? 10.707 5.193 1.161 1.00 93.75 187 PRO A C 1
ATOM 1407 O O . PRO A 1 187 ? 10.232 6.094 0.477 1.00 93.75 187 PRO A O 1
ATOM 1410 N N . ALA A 1 188 ? 11.953 4.740 0.977 1.00 90.94 188 ALA A N 1
ATOM 1411 C CA . ALA A 1 188 ? 12.821 5.204 -0.108 1.00 90.94 188 ALA A CA 1
ATOM 1412 C C . ALA A 1 188 ? 12.314 4.804 -1.502 1.00 90.94 188 ALA A C 1
ATOM 1414 O O . ALA A 1 188 ? 12.691 5.430 -2.488 1.00 90.94 188 ALA A O 1
ATOM 1415 N N . GLN A 1 189 ? 11.455 3.786 -1.578 1.00 87.69 189 GLN A N 1
ATOM 1416 C CA . GLN A 1 189 ? 10.843 3.303 -2.817 1.00 87.69 189 GLN A CA 1
ATOM 1417 C C . GLN A 1 189 ? 9.448 3.896 -3.052 1.00 87.69 189 GLN A C 1
ATOM 1419 O O . GLN A 1 189 ? 8.801 3.578 -4.049 1.00 87.69 189 GLN A O 1
ATOM 1424 N N . TRP A 1 190 ? 8.947 4.728 -2.132 1.00 91.12 190 TRP A N 1
ATOM 1425 C CA . TRP A 1 190 ? 7.643 5.355 -2.294 1.00 91.12 190 TRP A CA 1
ATOM 1426 C C . TRP A 1 190 ? 7.673 6.394 -3.404 1.00 91.12 190 TRP A C 1
ATOM 1428 O O . TRP A 1 190 ? 8.604 7.187 -3.533 1.00 91.12 190 TRP A O 1
ATOM 1438 N N . THR A 1 191 ? 6.600 6.403 -4.179 1.00 87.12 191 THR A N 1
ATOM 1439 C CA . THR A 1 191 ? 6.415 7.271 -5.337 1.00 87.12 191 THR A CA 1
ATOM 1440 C C . THR A 1 191 ? 5.189 8.165 -5.118 1.00 87.12 191 THR A C 1
ATOM 1442 O O . THR A 1 191 ? 4.475 8.009 -4.121 1.00 87.12 191 THR A O 1
ATOM 1445 N N . PRO A 1 192 ? 4.874 9.101 -6.028 1.00 87.94 192 PRO A N 1
ATOM 1446 C CA . PRO A 1 192 ? 3.626 9.861 -5.938 1.00 87.94 192 PRO A CA 1
ATOM 1447 C C . PRO A 1 192 ? 2.367 8.979 -5.888 1.00 87.94 192 PRO A C 1
ATOM 1449 O O . PRO A 1 192 ? 1.347 9.398 -5.346 1.00 87.94 192 PRO A O 1
ATOM 1452 N N . HIS A 1 193 ? 2.434 7.742 -6.396 1.00 86.00 193 HIS A N 1
ATOM 1453 C CA . HIS A 1 193 ? 1.350 6.772 -6.250 1.00 86.00 193 HIS A CA 1
ATOM 1454 C C . HIS A 1 193 ? 1.093 6.410 -4.779 1.00 86.00 193 HIS A C 1
ATOM 1456 O O . HIS A 1 193 ? -0.053 6.413 -4.332 1.00 86.00 193 HIS A O 1
ATOM 1462 N N . GLU A 1 194 ? 2.154 6.152 -4.008 1.00 91.00 194 GLU A N 1
ATOM 1463 C CA . GLU A 1 194 ? 2.059 5.879 -2.570 1.00 91.00 194 GLU A CA 1
ATOM 1464 C C . GLU A 1 194 ? 1.490 7.066 -1.804 1.00 91.00 194 GLU A C 1
ATOM 1466 O O . GLU A 1 194 ? 0.672 6.882 -0.907 1.00 91.00 194 GLU A O 1
ATOM 1471 N N . LEU A 1 195 ? 1.895 8.283 -2.169 1.00 89.69 195 LEU A N 1
ATOM 1472 C CA . LEU A 1 195 ? 1.353 9.497 -1.569 1.00 89.69 195 LEU A CA 1
ATOM 1473 C C . LEU A 1 195 ? -0.174 9.561 -1.722 1.00 89.69 195 LEU A C 1
ATOM 1475 O O . LEU A 1 195 ? -0.862 9.871 -0.751 1.00 89.69 195 LEU A O 1
ATOM 1479 N N . GLU A 1 196 ? -0.704 9.247 -2.906 1.00 85.81 196 GLU A N 1
ATOM 1480 C CA . GLU A 1 196 ? -2.149 9.260 -3.145 1.00 85.81 196 GLU A CA 1
ATOM 1481 C C . GLU A 1 196 ? -2.870 8.146 -2.378 1.00 85.81 196 GLU A C 1
ATOM 1483 O O . GLU A 1 196 ? -3.865 8.401 -1.703 1.00 85.81 196 GLU A O 1
ATOM 1488 N N . GLN A 1 197 ? -2.330 6.925 -2.388 1.00 87.19 197 GLN A N 1
ATOM 1489 C CA . GLN A 1 197 ? -2.893 5.815 -1.610 1.00 87.19 197 GLN A CA 1
ATOM 1490 C C . GLN A 1 197 ? -2.939 6.143 -0.111 1.00 87.19 197 GLN A C 1
ATOM 1492 O O . GLN A 1 197 ? -3.957 5.939 0.551 1.00 87.19 197 GLN A O 1
ATOM 1497 N N . LEU A 1 198 ? -1.863 6.715 0.430 1.00 90.81 198 LEU A N 1
ATOM 1498 C CA . LEU A 1 198 ? -1.791 7.115 1.834 1.00 90.81 198 LEU A CA 1
ATOM 1499 C C . LEU A 1 198 ? -2.687 8.316 2.143 1.00 90.81 198 LEU A C 1
ATOM 1501 O O . LEU A 1 198 ? -3.232 8.392 3.244 1.00 90.81 198 LEU A O 1
ATOM 1505 N N . ARG A 1 199 ? -2.903 9.221 1.183 1.00 87.38 199 ARG A N 1
ATOM 1506 C CA . ARG A 1 199 ? -3.890 10.300 1.297 1.00 87.38 199 ARG A CA 1
ATOM 1507 C C . ARG A 1 199 ? -5.293 9.738 1.464 1.00 87.38 199 ARG A C 1
ATOM 1509 O O . ARG A 1 199 ? -5.958 10.096 2.431 1.00 87.38 199 ARG A O 1
ATOM 1516 N N . VAL A 1 200 ? -5.699 8.809 0.602 1.00 83.56 200 VAL A N 1
ATOM 1517 C CA . VAL A 1 200 ? -6.994 8.122 0.703 1.00 83.56 200 VAL A CA 1
ATOM 1518 C C . VAL A 1 200 ? -7.123 7.384 2.038 1.00 83.56 200 VAL A C 1
ATOM 1520 O O . VAL A 1 200 ? -8.116 7.560 2.743 1.00 83.56 200 VAL A O 1
ATOM 1523 N N . MET A 1 201 ? -6.105 6.618 2.447 1.00 85.62 201 MET A N 1
ATOM 1524 C CA . MET A 1 201 ? -6.128 5.910 3.735 1.00 85.62 201 MET A CA 1
ATOM 1525 C C . MET A 1 201 ? -6.200 6.863 4.930 1.00 85.62 201 MET A C 1
ATOM 1527 O O . MET A 1 201 ? -6.855 6.540 5.917 1.00 85.62 201 MET A O 1
ATOM 1531 N N . LYS A 1 202 ? -5.574 8.046 4.859 1.00 83.50 202 LYS A N 1
ATOM 1532 C CA . LYS A 1 202 ? -5.657 9.054 5.925 1.00 83.50 202 LYS A CA 1
ATOM 1533 C C . LYS A 1 202 ? -7.092 9.558 6.117 1.00 83.50 202 LYS A C 1
ATOM 1535 O O . LYS A 1 202 ? -7.465 9.854 7.249 1.00 83.50 202 LYS A O 1
ATOM 1540 N N . LEU A 1 203 ? -7.893 9.634 5.051 1.00 76.88 203 LEU A N 1
ATOM 1541 C CA . LEU A 1 203 ? -9.306 10.035 5.127 1.00 76.88 203 LEU A CA 1
ATOM 1542 C C . LEU A 1 203 ? -10.201 8.946 5.732 1.00 76.88 203 LEU A C 1
ATOM 1544 O O . LEU A 1 203 ? -11.312 9.230 6.178 1.00 76.88 203 LEU A O 1
ATOM 1548 N N . TYR A 1 204 ? -9.727 7.701 5.769 1.00 74.75 204 TYR A N 1
ATOM 1549 C CA . TYR A 1 204 ? -10.426 6.606 6.417 1.00 74.75 204 TYR A CA 1
ATOM 1550 C C . TYR A 1 204 ? -10.154 6.651 7.929 1.00 74.75 204 TYR A C 1
ATOM 1552 O O . TYR A 1 204 ? -9.075 6.273 8.384 1.00 74.75 204 TYR A O 1
ATOM 1560 N N . GLN A 1 205 ? -11.145 7.114 8.706 1.00 66.81 205 GLN A N 1
ATOM 1561 C CA . GLN A 1 205 ? -11.039 7.401 10.151 1.00 66.81 205 GLN A CA 1
ATOM 1562 C C . GLN A 1 205 ? -10.318 6.323 10.989 1.00 66.81 205 GLN A C 1
ATOM 1564 O O . GLN A 1 205 ? -9.503 6.701 11.831 1.00 66.81 205 GLN A O 1
ATOM 1569 N N . PRO A 1 206 ? -10.521 5.008 10.757 1.00 69.00 206 PRO A N 1
ATOM 1570 C CA . PRO A 1 206 ? -9.810 3.976 11.513 1.00 69.00 206 PRO A CA 1
ATOM 1571 C C . PRO A 1 206 ? -8.298 3.920 11.276 1.00 69.00 206 PRO A C 1
ATOM 1573 O O . PRO A 1 206 ? -7.585 3.316 12.066 1.00 69.00 206 PRO A O 1
ATOM 1576 N N . LEU A 1 207 ? -7.805 4.497 10.178 1.00 77.50 207 LEU A N 1
ATOM 1577 C CA . LEU A 1 207 ? -6.403 4.425 9.767 1.00 77.50 207 LEU A CA 1
ATOM 1578 C C . LEU A 1 207 ? -5.669 5.762 9.883 1.00 77.50 207 LEU A C 1
ATOM 1580 O O . LEU A 1 207 ? -4.440 5.789 9.793 1.00 77.50 207 LEU A O 1
ATOM 1584 N N . THR A 1 208 ? -6.385 6.867 10.108 1.00 81.62 208 THR A N 1
ATOM 1585 C CA . THR A 1 208 ? -5.829 8.227 10.105 1.00 81.62 208 THR A CA 1
ATOM 1586 C C . THR A 1 208 ? -4.605 8.370 11.008 1.00 81.62 208 THR A C 1
ATOM 1588 O O . THR A 1 208 ? -3.565 8.868 10.567 1.00 81.62 208 THR A O 1
ATOM 1591 N N . SER A 1 209 ? -4.693 7.929 12.264 1.00 79.75 209 SER A N 1
ATOM 1592 C CA . SER A 1 209 ? -3.604 8.066 13.239 1.00 79.75 209 SER A CA 1
ATOM 1593 C C . SER A 1 209 ? -2.381 7.215 12.888 1.00 79.75 209 SER A C 1
ATOM 1595 O O . SER A 1 209 ? -1.243 7.627 13.127 1.00 79.75 209 SER A O 1
ATOM 1597 N N . GLU A 1 210 ? -2.596 6.059 12.272 1.00 83.94 210 GLU A N 1
ATOM 1598 C CA . GLU A 1 210 ? -1.557 5.067 12.009 1.00 83.94 210 GLU A CA 1
ATOM 1599 C C . GLU A 1 210 ? -0.804 5.449 10.733 1.00 83.94 210 GLU A C 1
ATOM 1601 O O . GLU A 1 210 ? 0.428 5.464 10.728 1.00 83.94 210 GLU A O 1
ATOM 1606 N N . VAL A 1 211 ? -1.533 5.890 9.702 1.00 89.38 211 VAL A N 1
ATOM 1607 C CA . VAL A 1 211 ? -0.965 6.524 8.504 1.00 89.38 211 VAL A CA 1
ATOM 1608 C C . VAL A 1 211 ? -0.142 7.751 8.896 1.00 89.38 211 VAL A C 1
ATOM 1610 O O . VAL A 1 211 ? 1.010 7.879 8.484 1.00 89.38 211 VAL A O 1
ATOM 1613 N N . THR A 1 212 ? -0.692 8.623 9.750 1.00 88.88 212 THR A N 1
ATOM 1614 C CA . THR A 1 212 ? 0.001 9.830 10.234 1.00 88.88 212 THR A CA 1
ATOM 1615 C C . THR A 1 212 ? 1.313 9.472 10.933 1.00 88.88 212 THR A C 1
ATOM 1617 O O . THR A 1 212 ? 2.355 10.053 10.631 1.00 88.88 212 THR A O 1
ATOM 1620 N N . ARG A 1 213 ? 1.295 8.478 11.832 1.00 89.12 213 ARG A N 1
ATOM 1621 C CA . ARG A 1 213 ? 2.488 8.015 12.560 1.00 89.12 213 ARG A CA 1
ATOM 1622 C C . ARG A 1 213 ? 3.540 7.431 11.621 1.00 89.12 213 ARG A C 1
ATOM 1624 O O . ARG A 1 213 ? 4.716 7.768 11.747 1.00 89.12 213 ARG A O 1
ATOM 1631 N N . MET A 1 214 ? 3.120 6.579 10.688 1.00 92.94 214 MET A N 1
ATOM 1632 C CA . MET A 1 214 ? 4.004 5.947 9.711 1.00 92.94 214 MET A CA 1
ATOM 1633 C C . MET A 1 214 ? 4.701 6.995 8.836 1.00 92.94 214 MET A C 1
ATOM 1635 O O . MET A 1 214 ? 5.928 6.989 8.727 1.00 92.94 214 MET A O 1
ATOM 1639 N N . VAL A 1 215 ? 3.938 7.934 8.270 1.00 93.69 215 VAL A N 1
ATOM 1640 C CA . VAL A 1 215 ? 4.473 8.999 7.410 1.00 93.69 215 VAL A CA 1
ATOM 1641 C C . VAL A 1 215 ? 5.391 9.938 8.199 1.00 93.69 215 VAL A C 1
ATOM 1643 O O . VAL A 1 215 ? 6.488 10.251 7.737 1.00 93.69 215 VAL A O 1
ATOM 1646 N N . ALA A 1 216 ? 5.006 10.339 9.415 1.00 92.94 216 ALA A N 1
ATOM 1647 C CA . ALA A 1 216 ? 5.848 11.176 10.272 1.00 92.94 216 ALA A CA 1
ATOM 1648 C C . ALA A 1 21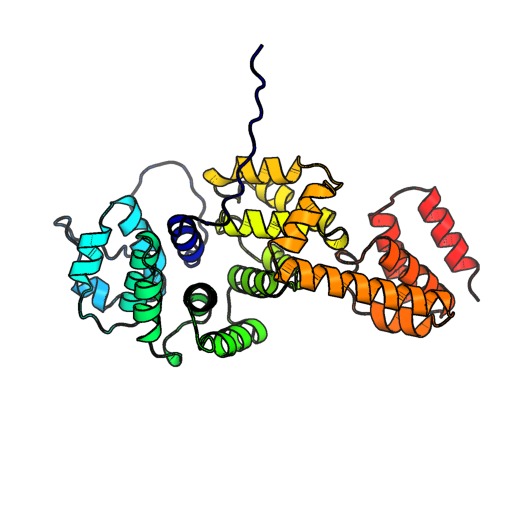6 ? 7.175 10.489 10.635 1.00 92.94 216 ALA A C 1
ATOM 1650 O O . ALA A 1 216 ? 8.231 11.125 10.605 1.00 92.94 216 ALA A O 1
ATOM 1651 N N . GLY A 1 217 ? 7.141 9.186 10.931 1.00 92.88 217 GLY A N 1
ATOM 1652 C CA . GLY A 1 217 ? 8.339 8.383 11.176 1.00 92.88 217 GLY A CA 1
ATOM 1653 C C . GLY A 1 217 ? 9.263 8.324 9.958 1.00 92.88 217 GLY A C 1
ATOM 1654 O O . GLY A 1 217 ? 10.465 8.563 10.087 1.00 92.88 217 GLY A O 1
ATOM 1655 N N . ALA A 1 218 ? 8.702 8.081 8.770 1.00 93.38 218 ALA A N 1
ATOM 1656 C CA . ALA A 1 218 ? 9.452 8.024 7.516 1.00 93.38 218 ALA A CA 1
ATOM 1657 C C . ALA A 1 218 ? 10.108 9.371 7.151 1.00 93.38 218 ALA A C 1
ATOM 1659 O O . ALA A 1 218 ? 11.277 9.395 6.749 1.00 93.38 218 ALA A O 1
ATOM 1660 N N . LEU A 1 219 ? 9.394 10.488 7.346 1.00 93.31 219 LEU A N 1
ATOM 1661 C CA . LEU A 1 219 ? 9.922 11.844 7.152 1.00 93.31 219 LEU A CA 1
ATOM 1662 C C . LEU A 1 219 ? 11.049 12.160 8.136 1.00 93.31 219 LEU A C 1
ATOM 1664 O O . LEU A 1 219 ? 12.129 12.574 7.718 1.00 93.31 219 LEU A O 1
ATOM 1668 N N . LYS A 1 220 ? 10.834 11.919 9.437 1.00 92.38 220 LYS A N 1
ATOM 1669 C CA . LYS A 1 220 ? 11.848 12.168 10.475 1.00 92.38 220 LYS A CA 1
ATOM 1670 C C . LYS A 1 220 ? 13.113 11.338 10.248 1.00 92.38 220 LYS A C 1
ATOM 1672 O O . LYS A 1 220 ? 14.212 11.811 10.521 1.00 92.38 220 LYS A O 1
ATOM 1677 N N . GLY A 1 221 ? 12.962 10.115 9.744 1.00 89.88 221 GLY A N 1
ATOM 1678 C CA . GLY A 1 221 ? 14.075 9.239 9.385 1.00 89.88 221 GLY A CA 1
ATOM 1679 C C . GLY A 1 221 ? 14.798 9.617 8.088 1.00 89.88 221 GLY A C 1
ATOM 1680 O O . GLY A 1 221 ? 15.775 8.955 7.747 1.00 89.88 221 GLY A O 1
ATOM 1681 N N . GLY A 1 222 ? 14.325 10.625 7.341 1.00 89.81 222 GLY A N 1
ATOM 1682 C CA . GLY A 1 222 ? 14.907 11.030 6.057 1.00 89.81 222 GLY A CA 1
ATOM 1683 C C . GLY A 1 222 ? 14.823 9.951 4.974 1.00 89.81 222 GLY A C 1
ATOM 1684 O O . GLY A 1 222 ? 15.638 9.944 4.056 1.00 89.81 222 GLY A O 1
ATOM 1685 N N . ARG A 1 223 ? 13.880 9.006 5.103 1.00 91.62 223 ARG A N 1
ATOM 1686 C CA . ARG A 1 223 ?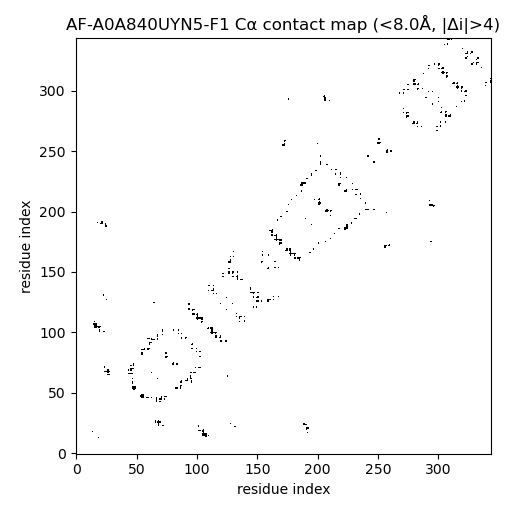 13.759 7.847 4.204 1.00 91.62 223 ARG A CA 1
ATOM 1687 C C . ARG A 1 223 ? 12.961 8.157 2.943 1.00 91.62 223 ARG A C 1
ATOM 1689 O O . ARG A 1 223 ? 13.175 7.496 1.942 1.00 91.62 223 ARG A O 1
ATOM 1696 N N . ILE A 1 224 ? 12.071 9.149 2.986 1.00 91.25 224 ILE A N 1
ATOM 1697 C CA . ILE A 1 224 ? 11.267 9.559 1.827 1.00 91.25 224 ILE A CA 1
ATOM 1698 C C . ILE A 1 224 ? 12.155 10.293 0.803 1.00 91.25 224 ILE A C 1
ATOM 1700 O O . ILE A 1 224 ? 12.921 11.181 1.211 1.00 91.25 224 ILE A O 1
ATOM 1704 N N . PRO A 1 225 ? 12.036 9.995 -0.510 1.00 89.56 225 PRO A N 1
ATOM 1705 C CA . PRO A 1 225 ? 12.760 10.700 -1.565 1.00 89.56 225 PRO A CA 1
ATOM 1706 C C . PRO A 1 225 ? 12.608 12.217 -1.464 1.00 89.56 225 PRO A C 1
ATOM 1708 O O . PRO A 1 225 ? 11.501 12.721 -1.277 1.00 89.56 225 PRO A O 1
ATOM 1711 N N . LYS A 1 226 ? 13.713 12.960 -1.629 1.00 89.00 226 LYS A N 1
ATOM 1712 C CA . LYS A 1 226 ? 13.743 14.428 -1.457 1.00 89.00 226 LYS A CA 1
ATOM 1713 C C . LYS A 1 226 ? 12.649 15.146 -2.252 1.00 89.00 226 LYS A C 1
ATOM 1715 O O . LYS A 1 226 ? 12.026 16.058 -1.722 1.00 89.00 226 LYS A O 1
ATOM 1720 N N . ALA A 1 227 ? 12.391 14.697 -3.480 1.00 89.19 227 ALA A N 1
ATOM 1721 C CA . ALA A 1 227 ? 11.373 15.269 -4.358 1.00 89.19 227 ALA A CA 1
ATOM 1722 C C . ALA A 1 227 ? 9.940 15.173 -3.798 1.00 89.19 227 ALA A C 1
ATOM 1724 O O . ALA A 1 227 ? 9.109 15.992 -4.161 1.00 89.19 227 ALA A O 1
ATOM 1725 N N . LEU A 1 228 ? 9.659 14.218 -2.902 1.00 90.88 228 LEU A N 1
ATOM 1726 C CA . LEU A 1 228 ? 8.321 13.970 -2.346 1.00 90.88 228 LEU A CA 1
ATOM 1727 C C . LEU A 1 228 ? 8.152 14.483 -0.912 1.00 90.88 228 LEU A C 1
ATOM 1729 O O . LEU A 1 228 ? 7.043 14.484 -0.381 1.00 90.88 228 LEU A O 1
ATOM 1733 N N . GLN A 1 229 ? 9.235 14.901 -0.247 1.00 92.88 229 GLN A N 1
ATOM 1734 C CA . GLN A 1 229 ? 9.194 15.261 1.176 1.00 92.88 229 GLN A CA 1
ATOM 1735 C C . GLN A 1 229 ? 8.210 16.399 1.466 1.00 92.88 229 GLN A C 1
ATOM 1737 O O . GLN A 1 229 ? 7.493 16.338 2.464 1.00 92.88 229 GLN A O 1
ATOM 1742 N N . ALA A 1 230 ? 8.150 17.410 0.594 1.00 92.12 230 ALA A N 1
ATOM 1743 C CA . ALA A 1 230 ? 7.221 18.527 0.742 1.00 92.12 230 ALA A CA 1
ATOM 1744 C C . ALA A 1 230 ? 5.757 18.065 0.668 1.00 92.12 230 ALA A C 1
ATOM 1746 O O . ALA A 1 230 ? 4.945 18.466 1.501 1.00 92.12 230 ALA A O 1
ATOM 1747 N N . ASP A 1 231 ? 5.435 17.169 -0.263 1.00 91.94 231 ASP A N 1
ATOM 1748 C CA . ASP A 1 231 ? 4.069 16.684 -0.461 1.00 91.94 231 ASP A CA 1
ATOM 1749 C C . ASP A 1 231 ? 3.616 15.759 0.679 1.00 91.94 231 ASP A C 1
ATOM 1751 O O . ASP A 1 231 ? 2.484 15.849 1.159 1.00 91.94 231 ASP A O 1
ATOM 1755 N N . PHE A 1 232 ? 4.515 14.910 1.186 1.00 92.06 232 PHE A N 1
ATOM 1756 C CA . PHE A 1 232 ? 4.248 14.104 2.380 1.00 92.06 232 PHE A CA 1
ATOM 1757 C C . PHE A 1 232 ? 4.118 14.957 3.647 1.00 92.06 232 PHE A C 1
ATOM 1759 O O . PHE A 1 232 ? 3.320 14.635 4.528 1.00 92.06 232 PHE A O 1
ATOM 1766 N N . LEU A 1 233 ? 4.858 16.064 3.750 1.00 92.88 233 LEU A N 1
ATOM 1767 C CA . LEU A 1 233 ? 4.686 17.008 4.852 1.00 92.88 233 LEU A CA 1
ATOM 1768 C C . LEU A 1 233 ? 3.310 17.687 4.786 1.00 92.88 233 LEU A C 1
ATOM 1770 O O . LEU A 1 233 ? 2.631 17.788 5.808 1.00 92.88 233 LEU A O 1
ATOM 1774 N N . GLN A 1 234 ? 2.862 18.086 3.592 1.00 90.31 234 GLN A N 1
ATOM 1775 C CA . GLN A 1 234 ? 1.511 18.617 3.386 1.00 90.31 234 GLN A CA 1
ATOM 1776 C C . GLN A 1 234 ? 0.432 17.589 3.744 1.00 90.31 234 GLN A C 1
ATOM 1778 O O . GLN A 1 234 ? -0.562 17.946 4.377 1.00 90.31 234 GLN A O 1
ATOM 1783 N N . LEU A 1 235 ? 0.641 16.305 3.420 1.00 88.75 235 LEU A N 1
ATOM 1784 C CA . LEU A 1 235 ? -0.267 15.233 3.834 1.00 88.75 235 LEU A CA 1
ATOM 1785 C C . LEU A 1 235 ? -0.456 15.210 5.359 1.00 88.75 235 LEU A C 1
ATOM 1787 O O . LEU A 1 235 ? -1.583 15.037 5.819 1.00 88.75 235 LEU A O 1
ATOM 1791 N N . LEU A 1 236 ? 0.603 15.411 6.151 1.00 88.06 236 LEU A N 1
ATOM 1792 C CA . LEU A 1 236 ? 0.501 15.464 7.615 1.00 88.06 236 LEU A CA 1
ATOM 1793 C C . LEU A 1 236 ? -0.217 16.720 8.120 1.00 88.06 236 LEU A C 1
ATOM 1795 O O . LEU A 1 236 ? -0.961 16.639 9.093 1.00 88.06 236 LEU A O 1
ATOM 1799 N N . GLN A 1 237 ? -0.005 17.858 7.460 1.00 85.31 237 GLN A N 1
ATOM 1800 C CA . GLN A 1 237 ? -0.589 19.149 7.837 1.00 85.31 237 GLN A CA 1
ATOM 1801 C C . GLN A 1 237 ? -2.065 19.289 7.452 1.00 85.31 237 GLN A C 1
ATOM 1803 O O . GLN A 1 237 ? -2.756 20.144 8.005 1.00 85.31 237 GLN A O 1
ATOM 1808 N N . ALA A 1 238 ? -2.555 18.467 6.519 1.00 75.50 238 ALA A N 1
ATOM 1809 C CA . ALA A 1 238 ? -3.962 18.471 6.142 1.00 75.50 238 ALA A CA 1
ATOM 1810 C C . ALA A 1 238 ? -4.859 18.212 7.372 1.00 75.50 238 ALA A C 1
ATOM 1812 O O . ALA A 1 238 ? -4.509 17.354 8.197 1.00 75.50 238 ALA A O 1
ATOM 1813 N N . PRO A 1 239 ? -6.000 18.921 7.494 1.00 68.31 239 PRO A N 1
ATOM 1814 C CA . PRO A 1 239 ? -6.899 18.793 8.635 1.00 68.31 239 PRO A CA 1
ATOM 1815 C C . PRO A 1 239 ? -7.293 17.333 8.884 1.00 68.31 239 PRO A C 1
ATOM 1817 O O . PRO A 1 239 ? -7.378 16.521 7.961 1.00 68.31 239 PRO A O 1
ATOM 1820 N N . ALA A 1 240 ? -7.471 16.995 10.163 1.00 60.66 240 ALA A N 1
ATOM 1821 C CA . ALA A 1 240 ? -7.837 15.644 10.584 1.00 60.66 240 ALA A CA 1
ATOM 1822 C C . ALA A 1 240 ? -9.271 15.282 10.172 1.00 60.66 240 ALA A C 1
ATOM 1824 O O . ALA A 1 240 ? -9.555 14.113 9.927 1.00 60.66 240 ALA A O 1
ATOM 1825 N N . GLU A 1 241 ? -10.152 16.281 10.072 1.00 64.50 241 GLU A N 1
ATOM 1826 C CA . GLU A 1 241 ? -11.497 16.106 9.537 1.00 64.50 241 GLU A CA 1
ATOM 1827 C C . GLU A 1 241 ? -11.483 16.324 8.019 1.00 64.50 241 GLU A C 1
ATOM 1829 O O . GLU A 1 241 ? -11.088 17.403 7.562 1.00 64.50 241 GLU A O 1
ATOM 1834 N N . PRO A 1 242 ? -11.890 15.314 7.230 1.00 67.06 242 PRO A N 1
ATOM 1835 C CA . PRO A 1 242 ? -12.056 15.474 5.797 1.00 67.06 242 PRO A CA 1
ATOM 1836 C C . PRO A 1 242 ? -13.100 16.545 5.487 1.00 67.06 242 PRO A C 1
ATOM 1838 O O . PRO A 1 242 ? -14.176 16.555 6.089 1.00 67.06 242 PRO A O 1
ATOM 1841 N N . ASP A 1 243 ? -12.842 17.370 4.476 1.00 75.12 243 ASP A N 1
ATOM 1842 C CA . ASP A 1 243 ? -13.909 18.160 3.874 1.00 75.12 243 ASP A CA 1
ATOM 1843 C C . ASP A 1 243 ? -14.959 17.211 3.267 1.00 75.12 243 ASP A C 1
ATOM 1845 O O . ASP A 1 243 ? -14.645 16.285 2.510 1.00 75.12 243 ASP A O 1
ATOM 1849 N N . LYS A 1 244 ? -16.230 17.435 3.611 1.00 75.56 244 LYS A N 1
ATOM 1850 C CA . LYS A 1 244 ? -17.360 16.639 3.128 1.00 75.56 244 LYS A CA 1
ATOM 1851 C C . LYS A 1 244 ? -17.452 16.665 1.603 1.00 75.56 244 LYS A C 1
ATOM 1853 O O . LYS A 1 244 ? -17.816 15.647 1.008 1.00 75.56 244 LYS A O 1
ATOM 1858 N N . GLU A 1 245 ? -17.135 17.794 0.972 1.00 79.56 245 GLU A N 1
ATOM 1859 C CA . GLU A 1 245 ? -17.130 17.911 -0.489 1.00 79.56 245 GLU A CA 1
ATOM 1860 C C . GLU A 1 245 ? -16.030 17.036 -1.095 1.00 79.56 245 GLU A C 1
ATOM 1862 O O . GLU A 1 245 ? -16.302 16.252 -2.005 1.00 79.56 245 GLU A O 1
ATOM 1867 N N . GLN A 1 246 ? -14.832 17.064 -0.509 1.00 73.94 246 GLN A N 1
ATOM 1868 C CA . GLN A 1 246 ? -13.700 16.240 -0.931 1.00 73.94 246 GLN A CA 1
ATOM 1869 C C . GLN A 1 246 ? -13.990 14.738 -0.805 1.00 73.94 246 GLN A C 1
ATOM 1871 O O . GLN A 1 246 ? -13.722 13.977 -1.733 1.00 73.94 246 GLN A O 1
ATOM 1876 N N . VAL A 1 247 ? -14.583 14.295 0.309 1.00 76.44 247 VAL A N 1
ATOM 1877 C CA . VAL A 1 247 ? -14.974 12.883 0.487 1.00 76.44 247 VAL A CA 1
ATOM 1878 C C . VAL A 1 247 ? -16.059 12.482 -0.504 1.00 76.44 247 VAL A C 1
ATOM 1880 O O . VAL A 1 247 ? -15.999 11.400 -1.080 1.00 76.44 247 VAL A O 1
ATOM 1883 N N . THR A 1 248 ? -17.047 13.348 -0.725 1.00 79.06 248 THR A N 1
ATOM 1884 C CA . THR A 1 248 ? -18.130 13.069 -1.676 1.00 79.06 248 THR A CA 1
ATOM 1885 C C . THR A 1 248 ? -17.589 12.919 -3.094 1.00 79.06 248 THR A C 1
ATOM 1887 O O . THR A 1 248 ? -18.025 12.024 -3.817 1.00 79.06 248 THR A O 1
ATOM 1890 N N . GLU A 1 249 ? -16.638 13.762 -3.490 1.00 80.69 249 GLU A N 1
ATOM 1891 C CA . GLU A 1 249 ? -16.002 13.671 -4.800 1.00 80.69 249 GLU A CA 1
ATOM 1892 C C . GLU A 1 249 ? -15.151 12.405 -4.932 1.00 80.69 249 GLU A C 1
ATOM 1894 O O . GLU A 1 249 ? -15.246 11.704 -5.937 1.00 80.69 249 GLU A O 1
ATOM 1899 N N . LEU A 1 250 ? -14.397 12.033 -3.894 1.00 77.19 250 LEU A N 1
ATOM 1900 C CA . LEU A 1 250 ? -13.633 10.781 -3.871 1.00 77.19 250 LEU A CA 1
ATOM 1901 C C . LEU A 1 250 ? -14.530 9.546 -4.006 1.00 77.19 250 LEU A C 1
ATOM 1903 O O . LEU A 1 250 ? -14.237 8.653 -4.793 1.00 77.19 250 LEU A O 1
ATOM 1907 N N . LEU A 1 251 ? -15.662 9.510 -3.300 1.00 81.00 251 LEU A N 1
ATOM 1908 C CA . LEU A 1 251 ? -16.623 8.407 -3.401 1.00 81.00 251 LEU A CA 1
ATOM 1909 C C . LEU A 1 251 ? -17.285 8.311 -4.785 1.00 81.00 251 LEU A C 1
ATOM 1911 O O . LEU A 1 251 ? -17.738 7.235 -5.166 1.00 81.00 251 LEU A O 1
ATOM 1915 N N . LYS A 1 252 ? -17.382 9.418 -5.529 1.00 81.00 252 LYS A N 1
ATOM 1916 C CA . LYS A 1 252 ? -17.920 9.422 -6.900 1.00 81.00 252 LYS A CA 1
ATOM 1917 C C . LYS A 1 252 ? -16.873 9.037 -7.937 1.00 81.00 252 LYS A C 1
ATOM 1919 O O . LYS A 1 252 ? -17.206 8.370 -8.912 1.00 81.00 252 LYS A O 1
ATOM 1924 N N . SER A 1 253 ? -15.644 9.500 -7.742 1.00 79.44 253 SER A N 1
ATOM 1925 C CA . SER A 1 253 ? -14.556 9.370 -8.711 1.00 79.44 253 SER A CA 1
ATOM 1926 C C . SER A 1 253 ? -13.794 8.050 -8.594 1.00 79.44 253 SER A C 1
ATOM 1928 O O . SER A 1 253 ? -13.261 7.585 -9.599 1.00 79.44 253 SER A O 1
ATOM 1930 N N . ASP A 1 254 ? -13.786 7.414 -7.418 1.00 77.50 254 ASP A N 1
ATOM 1931 C CA . ASP A 1 254 ? -13.065 6.164 -7.176 1.00 77.50 254 ASP A CA 1
ATOM 1932 C C . ASP A 1 254 ? -14.008 5.029 -6.702 1.00 77.50 254 ASP A C 1
ATOM 1934 O O . ASP A 1 254 ? -14.417 4.976 -5.533 1.00 77.50 254 ASP A O 1
ATOM 1938 N N . PRO A 1 255 ? -14.339 4.064 -7.587 1.00 79.12 255 PRO A N 1
ATOM 1939 C CA . PRO A 1 255 ? -15.176 2.910 -7.252 1.00 79.12 255 PRO A CA 1
ATOM 1940 C C . PRO A 1 255 ? -14.599 1.996 -6.162 1.00 79.12 255 PRO A C 1
ATOM 1942 O O . PRO A 1 255 ? -15.359 1.302 -5.478 1.00 79.12 255 PRO A O 1
ATOM 1945 N N . VAL A 1 256 ? -13.274 1.956 -6.003 1.00 77.31 256 VAL A N 1
ATOM 1946 C CA . VAL A 1 256 ? -12.594 1.152 -4.980 1.00 77.31 256 VAL A CA 1
ATOM 1947 C C . VAL A 1 256 ? -12.818 1.782 -3.613 1.00 77.31 256 VAL A C 1
ATOM 1949 O O . VAL A 1 256 ? -13.235 1.095 -2.676 1.00 77.31 256 VAL A O 1
ATOM 1952 N N . VAL A 1 257 ? -12.633 3.101 -3.517 1.00 77.25 257 VAL A N 1
ATOM 1953 C CA . VAL A 1 257 ? -12.914 3.872 -2.298 1.00 77.25 257 VAL A CA 1
ATOM 1954 C C . VAL A 1 257 ? -14.393 3.786 -1.937 1.00 77.25 257 VAL A C 1
ATOM 1956 O O . VAL A 1 257 ? -14.723 3.508 -0.783 1.00 77.25 257 VAL A O 1
ATOM 1959 N N . ALA A 1 258 ? -15.290 3.933 -2.916 1.00 78.12 258 ALA A N 1
ATOM 1960 C CA . ALA A 1 258 ? -16.730 3.799 -2.709 1.00 78.12 258 ALA A CA 1
ATOM 1961 C C . ALA A 1 258 ? -17.108 2.430 -2.128 1.00 78.12 258 ALA A C 1
ATOM 1963 O O . ALA A 1 258 ? -17.850 2.340 -1.148 1.00 78.12 258 ALA A O 1
ATOM 1964 N N . ARG A 1 259 ? -16.556 1.350 -2.693 1.00 78.94 259 ARG A N 1
ATOM 1965 C CA . ARG A 1 259 ? -16.795 -0.017 -2.219 1.00 78.94 259 ARG A CA 1
ATOM 1966 C C . ARG A 1 259 ? -16.271 -0.225 -0.802 1.00 78.94 259 ARG A C 1
ATOM 1968 O O . ARG A 1 259 ? -16.994 -0.765 0.032 1.00 78.94 259 ARG A O 1
ATOM 1975 N N . ALA A 1 260 ? -15.051 0.229 -0.518 1.00 76.44 260 ALA A N 1
ATOM 1976 C CA . ALA A 1 260 ? -14.459 0.138 0.814 1.00 76.44 260 ALA A CA 1
ATOM 1977 C C . ALA A 1 260 ? -15.280 0.914 1.859 1.00 76.44 260 ALA A C 1
ATOM 1979 O O . ALA A 1 260 ? -15.508 0.414 2.962 1.00 76.44 260 ALA A O 1
ATOM 1980 N N . ALA A 1 261 ? -15.785 2.098 1.502 1.00 78.25 261 ALA A N 1
ATOM 1981 C CA . ALA A 1 261 ? -16.647 2.898 2.367 1.00 78.25 261 ALA A CA 1
ATOM 1982 C C . ALA A 1 261 ? -17.989 2.206 2.653 1.00 78.25 261 ALA A C 1
ATOM 1984 O O . ALA A 1 261 ? -18.415 2.158 3.807 1.00 78.25 261 ALA A O 1
ATOM 1985 N N . VAL A 1 262 ? -18.633 1.623 1.634 1.00 79.88 262 VAL A N 1
ATOM 1986 C CA . VAL A 1 262 ? -19.884 0.861 1.798 1.00 79.88 262 VAL A CA 1
ATOM 1987 C C . VAL A 1 262 ? -19.675 -0.361 2.690 1.00 79.88 262 VAL A C 1
ATOM 1989 O O . VAL A 1 262 ? -20.466 -0.588 3.603 1.00 79.88 262 VAL A O 1
ATOM 1992 N N . GLU A 1 263 ? -18.606 -1.128 2.475 1.00 80.38 263 GLU A N 1
ATOM 1993 C CA . GLU A 1 263 ? -18.276 -2.286 3.313 1.00 80.38 263 GLU A CA 1
ATOM 1994 C C . GLU A 1 263 ? -17.965 -1.882 4.761 1.00 80.38 263 GLU A C 1
ATOM 1996 O O . GLU A 1 263 ? -18.434 -2.525 5.701 1.00 80.38 263 GLU A O 1
ATOM 2001 N N . GLY A 1 264 ? -17.244 -0.775 4.965 1.00 77.62 264 GLY A N 1
ATOM 2002 C CA . GLY A 1 264 ? -17.020 -0.207 6.295 1.00 77.62 264 GLY A CA 1
ATOM 2003 C C . GLY A 1 264 ? -18.325 0.197 6.987 1.00 77.62 264 GLY A C 1
ATOM 2004 O O . GLY A 1 264 ? -18.546 -0.159 8.144 1.00 77.62 264 GLY A O 1
ATOM 2005 N N . ALA A 1 265 ? -19.217 0.884 6.269 1.00 80.69 265 ALA A N 1
ATOM 2006 C CA . ALA A 1 265 ? -20.518 1.300 6.786 1.00 80.69 265 ALA A CA 1
ATOM 2007 C C . ALA A 1 265 ? -21.419 0.104 7.129 1.00 80.69 265 ALA A C 1
ATOM 2009 O O . ALA A 1 265 ? -22.089 0.129 8.160 1.00 80.69 265 ALA A O 1
ATOM 2010 N N . ARG A 1 266 ? -21.404 -0.953 6.305 1.00 85.12 266 ARG A N 1
ATOM 2011 C CA . ARG A 1 266 ? -22.124 -2.208 6.566 1.00 85.12 266 ARG A CA 1
ATOM 2012 C C . ARG A 1 266 ? -21.640 -2.877 7.844 1.00 85.12 266 ARG A C 1
ATOM 2014 O O . ARG A 1 266 ? -22.446 -3.093 8.737 1.00 85.12 266 ARG A O 1
ATOM 2021 N N . ARG A 1 267 ? -20.327 -3.092 7.990 1.00 84.25 267 ARG A N 1
ATOM 2022 C CA . ARG A 1 267 ? -19.757 -3.680 9.217 1.00 84.25 267 ARG A CA 1
ATOM 2023 C C . ARG A 1 267 ? -20.120 -2.878 10.461 1.00 84.25 267 ARG A C 1
ATOM 2025 O O . ARG A 1 267 ? -20.459 -3.452 11.490 1.00 84.25 267 ARG A O 1
ATOM 2032 N N . GLN A 1 268 ? -20.070 -1.550 10.368 1.00 86.56 268 GLN A N 1
ATOM 2033 C CA . GLN A 1 268 ? -20.433 -0.698 11.494 1.00 86.56 268 GLN A CA 1
ATOM 2034 C C . GLN A 1 268 ? -21.927 -0.785 11.824 1.00 86.56 268 GLN A C 1
ATOM 2036 O O . GLN A 1 268 ? -22.298 -0.806 12.996 1.00 86.56 268 GLN A O 1
ATOM 2041 N N . LEU A 1 269 ? -22.790 -0.860 10.808 1.00 88.38 269 LEU A N 1
ATOM 2042 C CA . LEU A 1 269 ? -24.221 -1.076 10.994 1.00 88.38 269 LEU A CA 1
ATOM 2043 C C . LEU A 1 269 ? -24.501 -2.430 11.658 1.00 88.38 269 LEU A C 1
ATOM 2045 O O . LEU A 1 269 ? -25.281 -2.475 12.606 1.00 88.38 269 LEU A O 1
ATOM 2049 N N . ASP A 1 270 ? -23.832 -3.494 11.219 1.00 91.12 270 ASP A N 1
ATOM 2050 C CA . ASP A 1 270 ? -23.988 -4.842 11.772 1.00 91.12 270 ASP A CA 1
ATOM 2051 C C . ASP A 1 270 ? -23.566 -4.892 13.249 1.00 91.12 270 ASP A C 1
ATOM 2053 O O . ASP A 1 270 ? -24.300 -5.421 14.088 1.00 91.12 270 ASP A O 1
ATOM 2057 N N . LEU A 1 271 ? -22.434 -4.264 13.596 1.00 92.62 271 LEU A N 1
ATOM 2058 C CA . LEU A 1 271 ? -21.976 -4.136 14.984 1.00 92.62 271 LEU A CA 1
ATOM 2059 C C . LEU A 1 271 ? -22.976 -3.364 15.851 1.00 92.62 271 LEU A C 1
ATOM 2061 O O . LEU A 1 271 ? -23.303 -3.807 16.952 1.00 92.62 271 LEU A O 1
ATOM 2065 N N . ARG A 1 272 ? -23.501 -2.234 15.355 1.00 92.88 272 ARG A N 1
ATOM 2066 C CA . ARG A 1 272 ? -24.522 -1.445 16.065 1.00 92.88 272 ARG A CA 1
ATOM 2067 C C . ARG A 1 272 ? -25.800 -2.243 16.283 1.00 92.88 272 ARG A C 1
ATOM 2069 O O . ARG A 1 272 ? -26.357 -2.204 17.374 1.00 92.88 272 ARG A O 1
ATOM 2076 N N . GLN A 1 273 ? -26.268 -2.963 15.265 1.00 95.62 273 GLN A N 1
ATOM 2077 C CA . GLN A 1 273 ? -27.474 -3.784 15.360 1.00 95.62 273 GLN A CA 1
ATOM 2078 C C . GLN A 1 273 ? -27.297 -4.942 16.341 1.00 95.62 273 GLN A C 1
ATOM 2080 O O . GLN A 1 273 ? -28.208 -5.215 17.121 1.00 95.62 273 GLN A O 1
ATOM 2085 N N . ALA A 1 274 ? -26.143 -5.614 16.322 1.00 96.00 274 ALA A N 1
ATOM 2086 C CA . ALA A 1 274 ? -25.824 -6.661 17.286 1.00 96.00 274 ALA A CA 1
ATOM 2087 C C . ALA A 1 274 ? -25.813 -6.101 18.715 1.00 96.00 274 ALA A C 1
ATOM 2089 O O . ALA A 1 274 ? -26.512 -6.627 19.579 1.00 96.00 274 ALA A O 1
ATOM 2090 N N . PHE A 1 275 ? -25.119 -4.981 18.935 1.00 96.94 275 PHE A N 1
ATOM 2091 C CA . PHE A 1 275 ? -25.040 -4.341 20.246 1.00 96.94 275 PHE A CA 1
ATOM 2092 C C . PHE A 1 275 ? -26.404 -3.851 20.756 1.00 96.94 275 PHE A C 1
ATOM 2094 O O . PHE A 1 275 ? -26.770 -4.133 21.890 1.00 96.94 275 PHE A O 1
ATOM 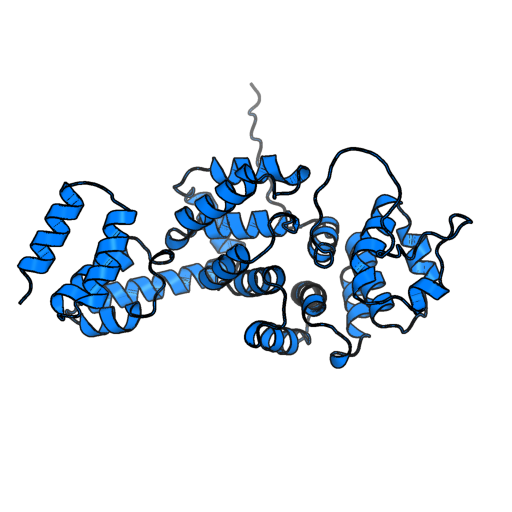2101 N N . ALA A 1 276 ? -27.187 -3.163 19.919 1.00 96.00 276 ALA A N 1
ATOM 2102 C CA . ALA A 1 276 ? -28.504 -2.636 20.288 1.00 96.00 276 ALA A CA 1
ATOM 2103 C C . ALA A 1 276 ? -29.562 -3.728 20.526 1.00 96.00 276 ALA A C 1
ATOM 2105 O O . ALA A 1 276 ? -30.588 -3.455 21.139 1.00 96.00 276 ALA A O 1
ATOM 2106 N N . SER A 1 277 ? -29.321 -4.945 20.030 1.00 96.56 277 SER A N 1
ATOM 2107 C CA . SER A 1 277 ? -30.197 -6.107 20.234 1.00 96.56 277 SER A CA 1
ATOM 2108 C C . SER A 1 277 ? -29.708 -7.023 21.363 1.00 96.56 277 SER A C 1
ATOM 2110 O O . SER A 1 277 ? -30.090 -8.190 21.388 1.00 96.56 277 SER A O 1
ATOM 2112 N N . ASP A 1 278 ? -28.809 -6.541 22.229 1.00 96.69 278 ASP A N 1
ATOM 2113 C CA . ASP A 1 278 ? -28.177 -7.301 23.318 1.00 96.69 278 ASP A CA 1
ATOM 2114 C C . ASP A 1 278 ? -27.430 -8.577 22.869 1.00 96.69 278 ASP A C 1
ATOM 2116 O O . ASP A 1 278 ? -27.118 -9.456 23.675 1.00 96.69 278 ASP A O 1
ATOM 2120 N N . ARG A 1 279 ? -27.074 -8.686 21.581 1.00 97.06 279 ARG A N 1
ATOM 2121 C CA . ARG A 1 279 ? -26.283 -9.799 21.026 1.00 97.06 279 ARG A CA 1
ATOM 2122 C C . ARG A 1 279 ? -24.789 -9.531 21.208 1.00 97.06 279 ARG A C 1
ATOM 2124 O O . ARG A 1 279 ? -24.036 -9.391 20.246 1.00 97.06 279 ARG A O 1
ATOM 2131 N N . PHE A 1 280 ? -24.352 -9.415 22.460 1.00 96.62 280 PHE A N 1
ATOM 2132 C CA . PHE A 1 280 ? -22.967 -9.057 22.794 1.00 96.62 280 PHE A CA 1
ATOM 2133 C C . PHE A 1 280 ? -21.949 -10.111 22.338 1.00 96.62 280 PHE A C 1
ATOM 2135 O O . PHE A 1 280 ? -20.846 -9.762 21.923 1.00 96.62 280 PHE A O 1
ATOM 2142 N N . GLU A 1 281 ? -22.335 -11.385 22.337 1.00 96.62 281 GLU A N 1
ATOM 2143 C CA . GLU A 1 281 ? -21.519 -12.498 21.836 1.00 96.62 281 GLU A CA 1
ATOM 2144 C C . GLU A 1 281 ? -21.188 -12.334 20.345 1.00 96.62 281 GLU A C 1
ATOM 2146 O O . GLU A 1 281 ? -20.049 -12.572 19.941 1.00 96.62 281 GLU A O 1
ATOM 2151 N N . ASP A 1 282 ? -22.134 -11.833 19.540 1.00 96.38 282 ASP A N 1
ATOM 2152 C CA . ASP A 1 282 ? -21.916 -11.548 18.116 1.00 96.38 282 ASP A CA 1
ATOM 2153 C C . ASP A 1 282 ? -20.907 -10.406 17.927 1.00 96.38 282 ASP A C 1
ATOM 2155 O O . ASP A 1 282 ? -20.033 -10.484 17.061 1.00 96.38 282 ASP A O 1
ATOM 2159 N N . VAL A 1 283 ? -20.990 -9.353 18.751 1.00 96.06 283 VAL A N 1
ATOM 2160 C CA . VAL A 1 283 ? -20.028 -8.235 18.734 1.00 96.06 283 VAL A CA 1
ATOM 2161 C C . VAL A 1 283 ? -18.629 -8.740 19.090 1.00 96.06 283 VAL A C 1
ATOM 2163 O O . VAL A 1 283 ? -17.654 -8.415 18.408 1.00 96.06 283 VAL A O 1
ATOM 2166 N N . VAL A 1 284 ? -18.518 -9.577 20.123 1.00 96.38 284 VAL A N 1
ATOM 2167 C CA . VAL A 1 284 ? -17.255 -10.202 20.528 1.00 96.38 284 VAL A CA 1
ATOM 2168 C C . VAL A 1 284 ? -16.703 -11.089 19.415 1.00 96.38 284 VAL A C 1
ATOM 2170 O O . VAL A 1 284 ? -15.529 -10.971 19.069 1.00 96.38 284 VAL A O 1
ATOM 2173 N N . ALA A 1 285 ? -17.528 -11.945 18.809 1.00 94.94 285 ALA A N 1
ATOM 2174 C CA . ALA A 1 285 ? -17.108 -12.835 17.730 1.00 94.94 285 ALA A CA 1
ATOM 2175 C C . ALA A 1 285 ? -16.571 -12.053 16.520 1.00 94.94 285 ALA A C 1
ATOM 2177 O O . ALA A 1 285 ? -15.500 -12.375 16.002 1.00 94.94 285 ALA A O 1
ATOM 2178 N N . GLN A 1 286 ? -17.266 -10.986 16.114 1.00 92.06 286 GLN A N 1
ATOM 2179 C CA . GLN A 1 286 ? -16.867 -10.141 14.984 1.00 92.06 286 GLN A CA 1
ATOM 2180 C C . GLN A 1 286 ? -15.585 -9.341 15.251 1.00 92.06 286 GLN A C 1
ATOM 2182 O O . GLN A 1 286 ? -14.820 -9.070 14.325 1.00 92.06 286 GLN A O 1
ATOM 2187 N N . THR A 1 287 ? -15.325 -8.964 16.505 1.00 93.69 287 THR A N 1
ATOM 2188 C CA . THR A 1 287 ? -14.193 -8.096 16.871 1.00 93.69 287 THR A CA 1
ATOM 2189 C C . THR A 1 287 ? -12.988 -8.864 17.423 1.00 93.69 287 THR A C 1
ATOM 2191 O O . THR A 1 287 ? -11.884 -8.323 17.468 1.00 93.69 287 THR A O 1
ATOM 2194 N N . ARG A 1 288 ? -13.131 -10.148 17.778 1.00 93.62 288 ARG A N 1
ATOM 2195 C CA . ARG A 1 288 ? -12.074 -10.968 18.403 1.00 93.62 288 ARG A CA 1
ATOM 2196 C C . ARG A 1 288 ? -10.736 -10.906 17.668 1.00 93.62 288 ARG A C 1
ATOM 2198 O O . ARG A 1 288 ? -9.709 -10.717 18.311 1.00 93.62 288 ARG A O 1
ATOM 2205 N N . ASN A 1 289 ? -10.741 -10.987 16.341 1.00 87.88 289 ASN A N 1
ATOM 2206 C CA . ASN A 1 289 ? -9.519 -11.000 15.523 1.00 87.88 289 ASN A CA 1
ATOM 2207 C C . ASN A 1 289 ? -9.229 -9.662 14.825 1.00 87.88 289 ASN A C 1
ATOM 2209 O O . ASN A 1 289 ? -8.369 -9.604 13.947 1.00 87.88 289 ASN A O 1
ATOM 2213 N N . LEU A 1 290 ? -9.958 -8.599 15.171 1.00 86.19 290 LEU A N 1
ATOM 2214 C CA . LEU A 1 290 ? -9.733 -7.280 14.595 1.00 86.19 290 LEU A CA 1
ATOM 2215 C C . LEU A 1 290 ? -8.482 -6.644 15.213 1.00 86.19 290 LEU A C 1
ATOM 2217 O O . LEU A 1 290 ? -8.339 -6.618 16.436 1.00 86.19 290 LEU A O 1
ATOM 2221 N N . ASP A 1 291 ? -7.602 -6.112 14.365 1.00 82.69 291 ASP A N 1
ATOM 2222 C CA . ASP A 1 291 ? -6.468 -5.299 14.804 1.00 82.69 291 ASP A CA 1
ATOM 2223 C C . ASP A 1 291 ? -6.990 -4.003 15.438 1.00 82.69 291 ASP A C 1
ATOM 2225 O O . ASP A 1 291 ? -7.669 -3.205 14.778 1.00 82.69 291 ASP A O 1
ATOM 2229 N N . THR A 1 292 ? -6.672 -3.805 16.719 1.00 82.75 292 THR A N 1
ATOM 2230 C CA . THR A 1 292 ? -7.141 -2.672 17.523 1.00 82.75 292 THR A CA 1
ATOM 2231 C C . THR A 1 292 ? -6.728 -1.336 16.921 1.00 82.75 292 THR A C 1
ATOM 2233 O O . THR A 1 292 ? -7.508 -0.385 16.960 1.00 82.75 292 THR A O 1
ATOM 2236 N N . ALA A 1 293 ? -5.559 -1.281 16.276 1.00 70.56 293 ALA A N 1
ATOM 2237 C CA . ALA A 1 293 ? -5.037 -0.079 15.638 1.00 70.56 293 ALA A CA 1
ATOM 2238 C C . ALA A 1 293 ? -5.857 0.360 14.413 1.00 70.56 293 ALA A C 1
ATOM 2240 O O . ALA A 1 293 ? -5.747 1.504 13.986 1.00 70.56 293 ALA A O 1
ATOM 2241 N N . THR A 1 294 ? -6.684 -0.536 13.863 1.00 72.06 294 THR A N 1
ATOM 2242 C CA . THR A 1 294 ? -7.480 -0.314 12.643 1.00 72.06 294 THR A CA 1
ATOM 2243 C C . THR A 1 294 ? -8.987 -0.238 12.893 1.00 72.06 294 THR A C 1
ATOM 2245 O O . THR A 1 294 ? -9.770 -0.189 11.945 1.00 72.06 294 THR A O 1
ATOM 2248 N N . ALA A 1 295 ? -9.421 -0.278 14.155 1.00 81.81 295 ALA A N 1
ATOM 2249 C CA . ALA A 1 295 ? -10.828 -0.176 14.537 1.00 81.81 295 ALA A CA 1
ATOM 2250 C C . ALA A 1 295 ? -11.288 1.298 14.597 1.00 81.81 295 ALA A C 1
ATOM 2252 O O . ALA A 1 295 ? -10.485 2.180 14.900 1.00 81.81 295 ALA A O 1
ATOM 2253 N N . THR A 1 296 ? -12.570 1.598 14.343 1.00 81.56 296 THR A N 1
ATOM 2254 C CA . THR A 1 296 ? -13.116 2.947 14.629 1.00 81.56 296 THR A CA 1
ATOM 2255 C C . THR A 1 296 ? -13.213 3.165 16.142 1.00 81.56 296 THR A C 1
ATOM 2257 O O . THR A 1 296 ? -13.281 2.194 16.896 1.00 81.56 296 THR A O 1
ATOM 2260 N N . ASP A 1 297 ? -13.289 4.417 16.600 1.00 84.94 297 ASP A N 1
ATOM 2261 C CA . ASP A 1 297 ? -13.498 4.720 18.030 1.00 84.94 297 ASP A CA 1
ATOM 2262 C C . ASP A 1 297 ? -14.771 4.054 18.572 1.00 84.94 297 ASP A C 1
ATOM 2264 O O . ASP A 1 297 ? -14.783 3.495 19.667 1.00 84.94 297 ASP A O 1
ATOM 2268 N N . GLU A 1 298 ? -15.835 4.051 17.771 1.00 89.56 298 GLU A N 1
ATOM 2269 C CA . GLU A 1 298 ? -17.085 3.393 18.130 1.00 89.56 298 GLU A CA 1
ATOM 2270 C C . GLU A 1 298 ? -16.932 1.867 18.160 1.00 89.56 298 GLU A C 1
ATOM 2272 O O . GLU A 1 298 ? -17.417 1.231 19.087 1.00 89.56 298 GLU A O 1
ATOM 2277 N N . THR A 1 299 ? -16.223 1.259 17.203 1.00 91.25 299 THR A N 1
ATOM 2278 C CA . THR A 1 299 ? -15.936 -0.186 17.222 1.00 91.25 299 THR A CA 1
ATOM 2279 C C . THR A 1 299 ? -15.184 -0.574 18.493 1.00 91.25 299 THR A C 1
ATOM 2281 O O . THR A 1 299 ? -15.556 -1.553 19.133 1.00 91.25 299 THR A O 1
ATOM 2284 N N . VAL A 1 300 ? -14.159 0.196 18.876 1.00 92.56 300 VAL A N 1
ATOM 2285 C CA . VAL A 1 300 ? -13.394 -0.034 20.110 1.00 92.56 300 VAL A CA 1
ATOM 2286 C C . VAL A 1 300 ? -14.321 0.039 21.329 1.00 92.56 300 VAL A C 1
ATOM 2288 O O . VAL A 1 300 ? -14.289 -0.853 22.176 1.00 92.56 300 VAL A O 1
ATOM 2291 N N . LEU A 1 301 ? -15.183 1.059 21.400 1.00 94.81 301 LEU A N 1
ATOM 2292 C CA . LEU A 1 301 ? -16.138 1.231 22.494 1.00 94.81 301 LEU A CA 1
ATOM 2293 C C . LEU A 1 301 ? -17.139 0.069 22.583 1.00 94.81 301 LEU A C 1
ATOM 2295 O O . LEU A 1 301 ? -17.305 -0.519 23.651 1.00 94.81 301 LEU A O 1
ATOM 2299 N N . LEU A 1 302 ? -17.788 -0.284 21.469 1.00 96.44 302 LEU A N 1
ATOM 2300 C CA . LEU A 1 302 ? -18.763 -1.376 21.419 1.00 96.44 302 LEU A CA 1
ATOM 2301 C C . LEU A 1 302 ? -18.108 -2.718 21.769 1.00 96.44 302 LEU A C 1
ATOM 2303 O O . LEU A 1 302 ? -18.691 -3.503 22.515 1.00 96.44 302 LEU A O 1
ATOM 2307 N N . ALA A 1 303 ? -16.888 -2.965 21.285 1.00 96.19 303 ALA A N 1
ATOM 2308 C CA . ALA A 1 303 ? -16.144 -4.185 21.574 1.00 96.19 303 ALA A CA 1
ATOM 2309 C C . ALA A 1 303 ? -15.734 -4.280 23.050 1.00 96.19 303 ALA A C 1
ATOM 2311 O O . ALA A 1 303 ? -15.878 -5.347 23.647 1.00 96.19 303 ALA A O 1
ATOM 2312 N N . PHE A 1 304 ? -15.280 -3.178 23.659 1.00 97.31 304 PHE A N 1
ATOM 2313 C CA . PHE A 1 304 ? -14.975 -3.117 25.090 1.00 97.31 304 PHE A CA 1
ATOM 2314 C C . PHE A 1 304 ? -16.216 -3.416 25.942 1.00 97.31 304 PHE A C 1
ATOM 2316 O O . PHE A 1 304 ? -16.185 -4.304 26.798 1.00 97.31 304 PHE A O 1
ATOM 2323 N N . LEU A 1 305 ? -17.324 -2.719 25.675 1.00 96.94 305 LEU A N 1
ATOM 2324 C CA . LEU A 1 305 ? -18.570 -2.884 26.424 1.00 96.94 305 LEU A CA 1
ATOM 2325 C C . LEU A 1 305 ? -19.139 -4.300 26.272 1.00 96.94 305 LEU A C 1
ATOM 2327 O O . LEU A 1 305 ? -19.485 -4.928 27.272 1.00 96.94 305 LEU A O 1
ATOM 2331 N N . ALA A 1 306 ? -19.176 -4.831 25.047 1.00 96.94 306 ALA A N 1
ATOM 2332 C CA . ALA A 1 306 ? -19.653 -6.185 24.787 1.00 96.94 306 ALA A CA 1
ATOM 2333 C C . ALA A 1 306 ? -18.766 -7.244 25.460 1.00 96.94 306 ALA A C 1
ATOM 2335 O O . ALA A 1 306 ? -19.293 -8.116 26.142 1.00 96.94 306 ALA A O 1
ATOM 2336 N N . SER A 1 307 ? -17.435 -7.131 25.348 1.00 96.62 307 SER A N 1
ATOM 2337 C CA . SER A 1 307 ? -16.497 -8.087 25.966 1.00 96.62 307 SER A CA 1
ATOM 2338 C C . SER A 1 307 ? -16.603 -8.093 27.490 1.00 96.62 307 SER A C 1
ATOM 2340 O O . SER A 1 307 ? -16.531 -9.148 28.116 1.00 96.62 307 SER A O 1
ATOM 2342 N N . THR A 1 308 ? -16.808 -6.919 28.096 1.00 95.50 308 THR A N 1
ATOM 2343 C CA . THR A 1 308 ? -17.012 -6.815 29.545 1.00 95.50 308 THR A CA 1
ATOM 2344 C C . THR A 1 308 ? -18.340 -7.463 29.946 1.00 95.50 308 THR A C 1
ATOM 2346 O O . THR A 1 308 ? -18.396 -8.216 30.915 1.00 95.50 308 THR A O 1
ATOM 2349 N N . ARG A 1 309 ? -19.400 -7.249 29.157 1.00 94.69 309 ARG A N 1
ATOM 2350 C CA . ARG A 1 309 ? -20.731 -7.815 29.407 1.00 94.69 309 ARG A CA 1
ATOM 2351 C C . ARG A 1 309 ? -20.780 -9.339 29.277 1.00 94.69 309 ARG A C 1
ATOM 2353 O O . ARG A 1 309 ? -21.542 -9.965 30.007 1.00 94.69 309 ARG A O 1
ATOM 2360 N N . THR A 1 310 ? -19.993 -9.926 28.376 1.00 93.44 310 THR A N 1
ATOM 2361 C CA . THR A 1 310 ? -19.909 -11.384 28.172 1.00 93.44 310 THR A CA 1
ATOM 2362 C C . THR A 1 310 ? -18.863 -12.069 29.057 1.00 93.44 310 THR A C 1
ATOM 2364 O O . THR A 1 310 ? -18.701 -13.282 28.967 1.00 93.44 310 THR A O 1
ATOM 2367 N N . GLY A 1 311 ? -18.119 -11.323 29.882 1.00 92.38 311 GLY A N 1
ATOM 2368 C CA . GLY A 1 311 ? -17.078 -11.875 30.758 1.00 92.38 311 GLY A CA 1
ATOM 2369 C C . GLY A 1 311 ? -15.775 -12.280 30.047 1.00 92.38 311 GLY A C 1
ATOM 2370 O O . GLY A 1 311 ? -14.940 -12.970 30.633 1.00 92.38 311 GLY A O 1
ATOM 2371 N N . GLU A 1 312 ? -15.560 -11.841 28.805 1.00 93.50 312 GLU A N 1
ATOM 2372 C CA . GLU A 1 312 ? -14.364 -12.132 28.001 1.00 93.50 312 GLU A CA 1
ATOM 2373 C C . GLU A 1 312 ? -13.208 -11.201 28.405 1.00 93.50 312 GLU A C 1
ATOM 2375 O O . GLU A 1 312 ? -12.899 -10.212 27.733 1.00 93.50 312 GLU A O 1
ATOM 2380 N N . LYS A 1 313 ? -12.583 -11.501 29.552 1.00 92.38 313 LYS A N 1
ATOM 2381 C CA . LYS A 1 313 ? -11.618 -10.616 30.234 1.00 92.38 313 LYS A CA 1
ATOM 2382 C C . LYS A 1 313 ? -10.426 -10.208 29.368 1.00 92.38 313 LYS A C 1
ATOM 2384 O O . LYS A 1 313 ? -10.055 -9.038 29.381 1.00 92.38 313 LYS A O 1
ATOM 2389 N N . ASP A 1 314 ? -9.856 -11.132 28.599 1.00 93.94 314 ASP A N 1
ATOM 2390 C CA . ASP A 1 314 ? -8.685 -10.841 27.759 1.00 93.94 314 ASP A CA 1
ATOM 2391 C C . ASP A 1 314 ? -9.029 -9.842 26.647 1.00 93.94 314 ASP A C 1
ATOM 2393 O O . ASP A 1 314 ? -8.275 -8.905 26.380 1.00 93.94 314 ASP A O 1
ATOM 2397 N N . LEU A 1 315 ? -10.206 -9.995 26.032 1.00 93.94 315 LEU A N 1
ATOM 2398 C CA . LEU A 1 315 ? -10.689 -9.066 25.013 1.00 93.94 315 LEU A CA 1
ATOM 2399 C C . LEU A 1 315 ? -11.073 -7.720 25.624 1.00 93.94 315 LEU A C 1
ATOM 2401 O O . LEU A 1 315 ? -10.726 -6.683 25.060 1.00 93.94 315 LEU A O 1
ATOM 2405 N N . ALA A 1 316 ? -11.725 -7.717 26.789 1.00 94.88 316 ALA A N 1
ATOM 2406 C CA . ALA A 1 316 ? -12.056 -6.490 27.503 1.00 94.88 316 ALA A CA 1
ATOM 2407 C C . ALA A 1 316 ? -10.793 -5.683 27.851 1.00 94.88 316 ALA A C 1
ATOM 2409 O O . ALA A 1 316 ? -10.753 -4.484 27.586 1.00 94.88 316 ALA A O 1
ATOM 2410 N N . SER A 1 317 ? -9.743 -6.330 28.366 1.00 94.44 317 SER A N 1
ATOM 2411 C CA . SER A 1 317 ? -8.452 -5.686 28.646 1.00 94.44 317 SER A CA 1
ATOM 2412 C C . SER A 1 317 ? -7.798 -5.143 27.377 1.00 94.44 317 SER A C 1
ATOM 2414 O O . SER A 1 317 ? -7.405 -3.979 27.342 1.00 94.44 317 SER A O 1
ATOM 2416 N N . ARG A 1 318 ? -7.768 -5.935 26.298 1.00 95.19 318 ARG A N 1
ATOM 2417 C CA . ARG A 1 318 ? -7.203 -5.508 25.010 1.00 95.19 318 ARG A CA 1
ATOM 2418 C C . ARG A 1 318 ? -7.884 -4.249 24.463 1.00 95.19 318 ARG A C 1
ATOM 2420 O O . ARG A 1 318 ? -7.217 -3.333 23.990 1.00 95.19 318 ARG A O 1
ATOM 2427 N N . TRP A 1 319 ? -9.214 -4.196 24.504 1.00 96.00 319 TRP A N 1
ATOM 2428 C CA . TRP A 1 319 ? -9.964 -3.033 24.023 1.00 96.00 319 TRP A CA 1
ATOM 2429 C C . TRP A 1 319 ? -9.879 -1.836 24.978 1.00 96.00 319 TRP A C 1
ATOM 2431 O O . TRP A 1 319 ? -9.857 -0.697 24.515 1.00 96.00 319 TRP A O 1
ATOM 2441 N N . ALA A 1 320 ? -9.767 -2.071 26.287 1.00 94.75 320 ALA A N 1
ATOM 2442 C CA . ALA A 1 320 ? -9.530 -1.023 27.278 1.00 94.75 320 ALA A CA 1
ATOM 2443 C C . ALA A 1 320 ? -8.181 -0.317 27.068 1.00 94.75 320 ALA A C 1
ATOM 2445 O O . ALA A 1 320 ? -8.122 0.913 27.081 1.00 94.75 320 ALA A O 1
ATOM 2446 N N . GLU A 1 321 ? -7.111 -1.075 26.819 1.00 93.94 321 GLU A N 1
ATOM 2447 C CA . GLU A 1 321 ? -5.793 -0.520 26.491 1.00 93.94 321 GLU A CA 1
ATOM 2448 C C . GLU A 1 321 ? -5.854 0.365 25.241 1.00 93.94 321 GLU A C 1
ATOM 2450 O O . GLU A 1 321 ? -5.285 1.458 25.219 1.00 93.94 321 GLU A O 1
ATOM 2455 N N . GLU A 1 322 ? -6.603 -0.057 24.219 1.00 91.94 322 GLU A N 1
ATOM 2456 C CA . GLU A 1 322 ? -6.798 0.732 23.004 1.00 91.94 322 GLU A CA 1
ATOM 2457 C C . GLU A 1 322 ? -7.593 2.026 23.261 1.00 91.94 322 GLU A C 1
ATOM 2459 O O . GLU A 1 322 ? -7.226 3.081 22.736 1.00 91.94 322 GLU A O 1
ATOM 2464 N N . LEU A 1 323 ? -8.637 1.993 24.101 1.00 91.56 323 LEU A N 1
ATOM 2465 C CA . LEU A 1 323 ? -9.358 3.205 24.520 1.00 91.56 323 LEU A CA 1
ATOM 2466 C C . LEU A 1 323 ? -8.428 4.191 25.228 1.00 91.56 323 LEU A C 1
ATOM 2468 O O . LEU A 1 323 ? -8.427 5.375 24.890 1.00 91.56 323 LEU A O 1
ATOM 2472 N N . LEU A 1 324 ? -7.606 3.709 26.163 1.00 91.75 324 LEU A N 1
ATOM 2473 C CA . LEU A 1 324 ? -6.636 4.536 26.885 1.00 91.75 324 LEU A CA 1
ATOM 2474 C C . LEU A 1 324 ? -5.569 5.113 25.963 1.00 91.75 324 LEU A C 1
ATOM 2476 O O . LEU A 1 324 ? -5.210 6.284 26.084 1.00 91.75 324 LEU A O 1
ATOM 2480 N N . ARG A 1 325 ? -5.103 4.323 24.992 1.00 87.38 325 ARG A N 1
ATOM 2481 C CA . ARG A 1 325 ? -4.157 4.780 23.974 1.00 87.38 325 ARG A CA 1
ATOM 2482 C C . ARG A 1 325 ? -4.728 5.933 23.143 1.00 87.38 325 ARG A C 1
ATOM 2484 O O . ARG A 1 325 ? -3.986 6.854 22.801 1.00 87.38 325 ARG A O 1
ATOM 2491 N N . ARG A 1 326 ? -6.022 5.889 22.799 1.00 83.69 326 ARG A N 1
ATOM 2492 C CA . ARG A 1 326 ? -6.698 6.919 21.983 1.00 83.69 326 ARG A CA 1
ATOM 2493 C C . ARG A 1 326 ? -7.162 8.132 22.784 1.00 83.69 326 ARG A C 1
ATOM 2495 O O . ARG A 1 326 ? -7.160 9.244 22.258 1.00 83.69 326 ARG A O 1
ATOM 2502 N N . LYS A 1 327 ? -7.588 7.924 24.029 1.00 87.00 327 LYS A N 1
ATOM 2503 C CA . LYS A 1 327 ? -8.144 8.945 24.929 1.00 87.00 327 LYS A CA 1
ATOM 2504 C C . LYS A 1 327 ? -7.440 8.879 26.293 1.00 87.00 327 LYS A C 1
ATOM 2506 O O . LYS A 1 327 ? -8.066 8.478 27.279 1.00 87.00 327 LYS A O 1
ATOM 2511 N N . PRO A 1 328 ? -6.151 9.263 26.360 1.00 86.38 328 PRO A N 1
ATOM 2512 C CA . PRO A 1 328 ? -5.395 9.213 27.604 1.00 86.38 328 PRO A CA 1
ATOM 2513 C C . PRO A 1 328 ? -5.972 10.206 28.617 1.00 86.38 328 PRO A C 1
ATOM 2515 O O . PRO A 1 328 ? -6.216 11.367 28.286 1.00 86.38 328 PRO A O 1
ATOM 2518 N N . GLY A 1 329 ? -6.178 9.758 29.855 1.00 90.75 329 GLY A N 1
ATOM 2519 C CA . GLY A 1 329 ? -6.677 10.606 30.933 1.00 90.75 329 GLY A CA 1
ATOM 2520 C C . GLY A 1 329 ? -7.263 9.810 32.095 1.00 90.75 329 GLY A C 1
ATOM 2521 O O . GLY A 1 329 ? -7.811 8.724 31.909 1.00 90.75 329 GLY A O 1
ATOM 2522 N N . SER A 1 330 ? -7.191 10.390 33.294 1.00 91.50 330 SER A N 1
ATOM 2523 C CA . SER A 1 330 ? -7.688 9.771 34.529 1.00 91.50 330 SER A CA 1
ATOM 2524 C C . SER A 1 330 ? -9.199 9.519 34.513 1.00 91.50 330 SER A C 1
ATOM 2526 O O . SER A 1 330 ? -9.672 8.576 35.144 1.00 91.50 330 SER A O 1
ATOM 2528 N N . GLU A 1 331 ? -9.964 10.327 33.775 1.00 94.06 331 GLU A N 1
ATOM 2529 C CA . GLU A 1 331 ? -11.404 10.127 33.587 1.00 94.06 331 GLU A CA 1
ATOM 2530 C C . GLU A 1 331 ? -11.694 8.836 32.809 1.00 94.06 331 GLU A C 1
ATOM 2532 O O . GLU A 1 331 ? -12.475 8.005 33.275 1.00 94.06 331 GLU A O 1
ATOM 2537 N N . THR A 1 332 ? -11.012 8.621 31.677 1.00 92.12 332 THR A N 1
ATOM 2538 C CA . THR A 1 332 ? -11.133 7.392 30.878 1.00 92.12 332 THR A CA 1
ATOM 2539 C C . THR A 1 332 ? -10.718 6.165 31.688 1.00 92.12 332 THR A C 1
ATOM 2541 O O . THR A 1 332 ? -11.430 5.164 31.688 1.00 92.12 332 THR A O 1
ATOM 2544 N N . GLU A 1 333 ? -9.597 6.244 32.415 1.00 93.94 333 GLU A N 1
ATOM 2545 C CA . GLU A 1 333 ? -9.114 5.160 33.284 1.00 93.94 333 GLU A CA 1
ATOM 2546 C C . GLU A 1 333 ? -10.144 4.788 34.351 1.00 93.94 333 GLU A C 1
ATOM 2548 O O . GLU A 1 333 ? -10.479 3.613 34.513 1.00 93.94 333 GLU A O 1
ATOM 2553 N N . THR A 1 334 ? -10.694 5.791 35.037 1.00 95.25 334 THR A N 1
ATOM 2554 C CA . THR A 1 334 ? -11.708 5.588 36.078 1.00 95.25 334 THR A CA 1
ATOM 2555 C C . THR A 1 334 ? -12.979 4.974 35.495 1.00 95.25 334 THR A C 1
ATOM 2557 O O . THR A 1 334 ? -13.543 4.042 36.067 1.00 95.25 334 THR A O 1
ATOM 2560 N N . TRP A 1 335 ? -13.429 5.456 34.334 1.00 95.81 335 TRP A N 1
ATOM 2561 C CA . TRP A 1 335 ? -14.609 4.920 33.659 1.00 95.81 335 TRP A CA 1
ATOM 2562 C C . TRP A 1 335 ? -14.424 3.448 33.256 1.00 95.81 335 TRP A C 1
ATOM 2564 O O . TRP A 1 335 ? -15.292 2.628 33.555 1.00 95.81 335 TRP A O 1
ATOM 2574 N N . ILE A 1 336 ? -13.279 3.089 32.663 1.00 95.62 336 ILE A N 1
ATOM 2575 C CA . ILE A 1 336 ? -12.948 1.700 32.302 1.00 95.62 336 ILE A CA 1
ATOM 2576 C C . ILE A 1 336 ? -12.975 0.798 33.539 1.00 95.62 336 ILE A C 1
ATOM 2578 O O . ILE A 1 336 ? -13.618 -0.253 33.517 1.00 95.62 336 ILE A O 1
ATOM 2582 N N . GLN A 1 337 ? -12.319 1.219 34.626 1.00 93.25 337 GLN A N 1
ATOM 2583 C CA . GLN A 1 337 ? -12.272 0.452 35.872 1.00 93.25 337 GLN A CA 1
ATOM 2584 C C . GLN A 1 337 ? -13.672 0.232 36.450 1.00 93.25 337 GLN A C 1
ATOM 2586 O O . GLN A 1 337 ? -14.014 -0.895 36.808 1.00 93.25 337 GLN A O 1
ATOM 2591 N N . ASN A 1 338 ? -14.508 1.273 36.479 1.00 93.75 338 ASN A N 1
ATOM 2592 C CA . ASN A 1 338 ? -15.879 1.172 36.974 1.00 93.75 338 ASN A CA 1
ATOM 2593 C C . ASN A 1 338 ? -16.705 0.160 36.168 1.00 93.75 338 ASN A C 1
ATOM 2595 O O . ASN A 1 338 ? -17.431 -0.643 36.752 1.00 93.75 338 ASN A O 1
ATOM 2599 N N . ILE A 1 339 ? -16.580 0.160 34.838 1.00 92.94 339 ILE A N 1
ATOM 2600 C CA . ILE A 1 339 ? -17.296 -0.779 33.962 1.00 92.94 339 ILE A CA 1
ATOM 2601 C C . ILE A 1 339 ? -16.828 -2.224 34.183 1.00 92.94 339 ILE A C 1
ATOM 2603 O O . ILE A 1 339 ? -17.660 -3.128 34.306 1.00 92.94 339 ILE A O 1
ATOM 2607 N N . GLN A 1 340 ? -15.515 -2.445 34.294 1.00 89.62 340 GLN A N 1
ATOM 2608 C CA . GLN A 1 340 ? -14.943 -3.771 34.549 1.00 89.62 340 GLN A CA 1
ATOM 2609 C C . GLN A 1 340 ? -15.299 -4.315 35.941 1.00 89.62 340 GLN A C 1
ATOM 2611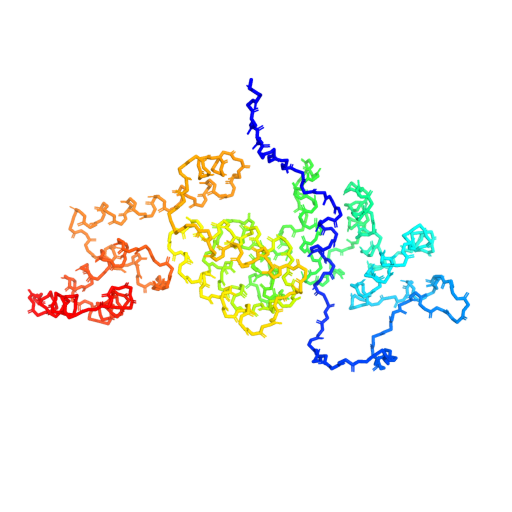 O O . GLN A 1 340 ? -15.474 -5.520 36.093 1.00 89.62 340 GLN A O 1
ATOM 2616 N N . GLN A 1 341 ? -15.439 -3.444 36.945 1.00 85.44 341 GLN A N 1
ATOM 2617 C CA . GLN A 1 341 ? -15.838 -3.817 38.308 1.00 85.44 341 GLN A CA 1
ATOM 2618 C C . GLN A 1 341 ? -17.350 -4.030 38.467 1.00 85.44 341 GLN A C 1
ATOM 2620 O O . GLN A 1 341 ? -17.770 -4.757 39.362 1.00 85.44 341 GLN A O 1
ATOM 2625 N N . SER A 1 342 ? -18.168 -3.398 37.619 1.00 76.19 342 SER A N 1
ATOM 2626 C CA . SER A 1 342 ? -19.638 -3.463 37.689 1.00 76.19 342 SER A CA 1
ATOM 2627 C C . SER A 1 342 ? -20.247 -4.597 36.860 1.00 76.19 342 SER A C 1
ATOM 2629 O O . SER A 1 342 ? -21.468 -4.762 36.853 1.00 76.19 342 SER A O 1
ATOM 2631 N N . SER A 1 343 ? -19.425 -5.347 36.126 1.00 62.22 343 SER A N 1
ATOM 2632 C CA . SER A 1 343 ? -19.894 -6.440 35.275 1.00 62.22 343 SER A CA 1
ATOM 2633 C C . SER A 1 343 ? -19.882 -7.773 36.040 1.00 62.22 343 SER A C 1
ATOM 2635 O O . SER A 1 343 ? -18.940 -8.010 36.795 1.00 62.22 343 SER A O 1
ATOM 2637 N N . PRO A 1 344 ? -20.946 -8.588 35.902 1.00 54.44 344 PRO A N 1
ATOM 2638 C CA . PRO A 1 344 ? -21.187 -9.779 36.720 1.00 54.44 344 PRO A CA 1
ATOM 2639 C C . PRO A 1 344 ? -20.176 -10.913 36.523 1.00 54.44 344 PRO A C 1
ATOM 2641 O O . PRO A 1 344 ? -19.600 -11.025 35.416 1.00 54.44 344 PRO A O 1
#

Foldseek 3Di:
DDDDPPDPDPPPPPQLLLLLLLLLLQADDDDDDDDDPDDDDPPQPLQQDDVVNARDLVSLLVDDLNNLSVNLVVCVVVVVLVRLLVSLPPRLRQSSLQSNLSSCSSVVNLVSSLVSNVSHDPVPDQQQSLQSNQVSCVVDPPDDRPSVVVNVVCLVVVSYQLQSVLVVCLLQLVNVSNLVSVLRHQLLSDGVVNLVSLLLQCQVQLCVVVSLVSLVVCLVVVRHPPVCSVVSVVSNVPDSHDDPVVLVVCLVVDVSSVVSVVVVVVLVVVLVVCLVVVVLVVLCVSCVPPDLSRDHLVSLVSQLLSCLQVVVVVSNVVSLVSNCVVPPDPVSVVVSVVSNVPHD

Organism: NCBI:txid595692

Solvent-accessible surface area (backbone atoms only — not comparable to full-atom values): 19453 Å² total; per-residue (Å²): 135,88,81,87,79,82,76,83,77,83,68,94,58,77,56,40,47,58,52,29,58,56,59,39,54,80,51,82,83,91,77,88,83,74,97,68,99,66,77,85,67,96,84,71,72,55,48,56,74,40,101,81,78,43,72,38,40,68,47,43,58,67,44,51,71,76,42,38,27,57,33,49,53,51,30,61,78,70,67,38,56,68,56,48,50,63,48,48,57,92,53,81,35,56,41,41,29,46,44,48,17,45,51,30,21,46,70,64,32,59,67,60,15,46,53,36,45,67,71,40,60,77,89,74,53,55,56,67,65,36,54,57,58,35,54,49,33,70,77,70,51,94,62,85,57,81,40,52,64,62,42,51,52,26,48,75,70,65,61,34,52,36,55,59,41,13,51,54,27,46,71,67,33,38,51,71,63,11,50,62,21,46,75,68,30,65,49,61,56,54,38,76,64,50,54,51,54,50,51,57,43,37,67,39,74,30,35,26,69,55,48,46,52,52,52,52,50,35,55,76,67,65,37,42,43,78,92,48,45,66,60,56,50,48,61,66,69,48,70,88,68,72,54,67,67,61,52,53,48,45,46,70,74,31,68,41,57,32,50,35,49,52,54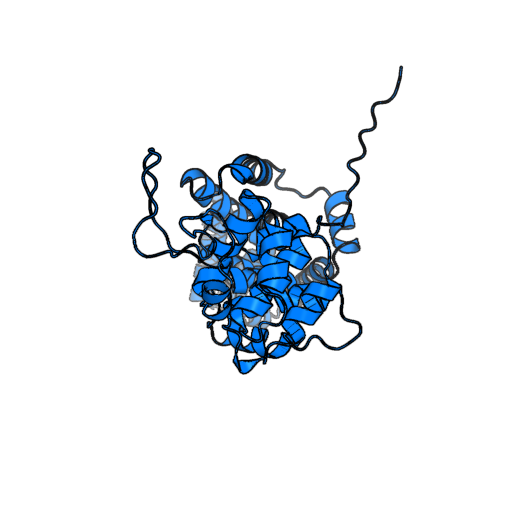,51,52,48,55,52,49,52,43,48,53,28,52,76,66,73,34,31,67,57,34,35,64,73,45,69,84,55,60,73,77,59,40,41,75,64,54,40,50,54,36,23,54,22,14,39,72,71,59,40,58,71,57,20,50,56,30,46,54,50,49,41,72,75,48,73,52,72,66,52,54,51,51,53,52,51,54,60,70,71,40,125

pLDDT: mean 79.74, std 21.56, range [20.95, 97.31]

Mean predicted aligned error: 11.73 Å